Protein AF-A0A7S2Q791-F1 (afdb_monomer_lite)

Organism: NCBI:txid1333877

Foldseek 3Di:
DLLLCLQPPQLVCQADPDQAWGFQQVCVVVVNDDDQALEEEDDDSPFDVLLSVQLVLCVLLVHPDRPVSSVCVVVVVVVVSVVSSVVSVRNPHGYDDCSRHGRCRQAPQAHLDDQDPPDPVSNVVSQQSQADPPPRDGGDHRNHPRHHDDVVNVVPDPPVCPVVSCVVSVVDVSRYYGYSAHPVRVSVVDDD

Radius of gyration: 17.36 Å; chains: 1; bounding box: 42×38×44 Å

Structure (mmCIF, N/CA/C/O backbone):
data_AF-A0A7S2Q791-F1
#
_entry.id   AF-A0A7S2Q791-F1
#
loop_
_atom_site.group_PDB
_atom_site.id
_atom_site.type_symbol
_atom_site.label_atom_id
_atom_site.label_alt_id
_atom_site.label_comp_id
_atom_site.label_asym_id
_atom_site.label_entity_id
_atom_site.label_seq_id
_atom_site.pdbx_PDB_ins_code
_atom_site.Cartn_x
_atom_site.Cartn_y
_atom_site.Cartn_z
_atom_site.occupancy
_atom_site.B_iso_or_equiv
_atom_site.auth_seq_id
_atom_site.auth_comp_id
_atom_site.auth_asym_id
_atom_site.auth_atom_id
_atom_site.pdbx_PDB_model_num
ATOM 1 N N . THR A 1 1 ? -4.815 -0.896 -9.751 1.00 94.75 1 THR A N 1
ATOM 2 C CA . THR A 1 1 ? -4.500 -1.919 -8.727 1.00 94.75 1 THR A CA 1
ATOM 3 C C . THR A 1 1 ? -3.503 -1.375 -7.720 1.00 94.75 1 THR A C 1
ATOM 5 O O . THR A 1 1 ? -2.879 -0.351 -7.986 1.00 94.75 1 THR A O 1
ATOM 8 N N . THR A 1 2 ? -3.320 -2.037 -6.576 1.00 95.62 2 THR A N 1
ATOM 9 C CA . THR A 1 2 ? -2.281 -1.683 -5.596 1.00 95.62 2 THR A CA 1
ATOM 10 C C . THR A 1 2 ? -0.889 -1.750 -6.216 1.00 95.62 2 THR A C 1
ATOM 12 O O . THR A 1 2 ? -0.058 -0.900 -5.920 1.00 95.62 2 THR A O 1
ATOM 15 N N . ARG A 1 3 ? -0.642 -2.684 -7.144 1.00 96.12 3 ARG A N 1
ATOM 16 C CA . ARG A 1 3 ? 0.601 -2.729 -7.927 1.00 96.12 3 ARG A CA 1
ATOM 17 C C . ARG A 1 3 ? 0.849 -1.440 -8.713 1.00 96.12 3 ARG A C 1
ATOM 19 O O . ARG A 1 3 ? 1.959 -0.918 -8.642 1.00 96.12 3 ARG A O 1
ATOM 26 N N . ASP A 1 4 ? -0.165 -0.933 -9.419 1.00 97.62 4 ASP A N 1
ATOM 27 C CA . ASP A 1 4 ? -0.045 0.324 -10.175 1.00 97.62 4 ASP A CA 1
ATOM 28 C C . ASP A 1 4 ? 0.340 1.471 -9.237 1.00 97.62 4 ASP A C 1
ATOM 30 O O . ASP A 1 4 ? 1.310 2.182 -9.479 1.00 97.62 4 ASP A O 1
ATOM 34 N N . VAL A 1 5 ? -0.357 1.586 -8.103 1.00 97.81 5 VAL A N 1
ATOM 35 C CA . VAL A 1 5 ? -0.093 2.633 -7.107 1.00 97.81 5 VAL A CA 1
ATOM 36 C C . VAL A 1 5 ? 1.297 2.488 -6.486 1.00 97.81 5 VAL A C 1
ATOM 38 O O . VAL A 1 5 ? 1.988 3.488 -6.297 1.00 97.81 5 VAL A O 1
ATOM 41 N N . VAL A 1 6 ? 1.759 1.264 -6.212 1.00 97.81 6 VAL A N 1
ATOM 42 C CA . VAL A 1 6 ? 3.122 1.026 -5.716 1.00 97.81 6 VAL A CA 1
ATOM 43 C C . VAL A 1 6 ? 4.159 1.548 -6.708 1.00 97.81 6 VAL A C 1
ATOM 45 O O . VAL A 1 6 ? 5.076 2.277 -6.324 1.00 97.81 6 VAL A O 1
ATOM 48 N N . ARG A 1 7 ? 4.015 1.173 -7.983 1.00 97.88 7 ARG A N 1
ATOM 49 C CA . ARG A 1 7 ? 4.985 1.476 -9.039 1.00 97.88 7 ARG A CA 1
ATOM 50 C C . ARG A 1 7 ? 4.981 2.942 -9.457 1.00 97.88 7 ARG A C 1
ATOM 52 O O . ARG A 1 7 ? 6.053 3.486 -9.697 1.00 97.88 7 ARG A O 1
ATOM 59 N N . GLU A 1 8 ? 3.816 3.577 -9.502 1.00 97.38 8 GLU A N 1
ATOM 60 C CA . GLU A 1 8 ? 3.666 4.917 -10.081 1.00 97.38 8 GLU A CA 1
ATOM 61 C C . GLU A 1 8 ? 3.482 6.036 -9.060 1.00 97.38 8 GLU A C 1
ATOM 63 O O . GLU A 1 8 ? 3.736 7.192 -9.386 1.00 97.38 8 GLU A O 1
ATOM 68 N N . ALA A 1 9 ? 3.099 5.723 -7.821 1.00 97.44 9 ALA A N 1
ATOM 69 C CA . ALA A 1 9 ? 2.935 6.729 -6.775 1.00 97.44 9 ALA A CA 1
ATOM 70 C C . ALA A 1 9 ? 3.862 6.481 -5.584 1.00 97.44 9 ALA A C 1
ATOM 72 O O . ALA A 1 9 ? 4.657 7.352 -5.245 1.00 97.44 9 ALA A O 1
ATOM 73 N N . ILE A 1 10 ? 3.821 5.299 -4.964 1.00 98.25 10 ILE A N 1
ATOM 74 C CA . ILE A 1 10 ? 4.554 5.045 -3.712 1.00 98.25 10 ILE A CA 1
ATOM 75 C C . ILE A 1 10 ? 6.065 5.136 -3.926 1.00 98.25 10 ILE A C 1
ATOM 77 O O . ILE A 1 10 ? 6.724 5.891 -3.214 1.00 98.25 10 ILE A O 1
ATOM 81 N N . ILE A 1 11 ? 6.617 4.410 -4.907 1.00 97.88 11 ILE A N 1
ATOM 82 C CA . ILE A 1 11 ? 8.059 4.438 -5.196 1.00 97.88 11 ILE A CA 1
ATOM 83 C C . 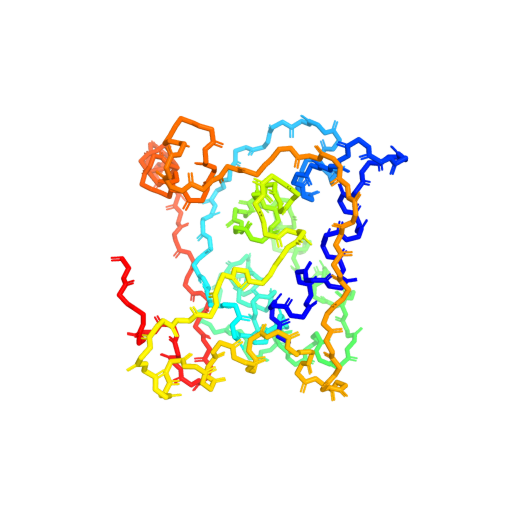ILE A 1 11 ? 8.534 5.867 -5.527 1.00 97.88 11 ILE A C 1
ATOM 85 O O . ILE A 1 11 ? 9.506 6.312 -4.907 1.00 97.88 11 ILE A O 1
ATOM 89 N N . PRO A 1 12 ? 7.883 6.621 -6.439 1.00 96.88 12 PRO A N 1
ATOM 90 C CA . PRO A 1 12 ? 8.258 8.011 -6.699 1.00 96.88 12 PRO A CA 1
ATOM 91 C C . PRO A 1 12 ? 8.153 8.921 -5.471 1.00 96.88 12 PRO A C 1
ATOM 93 O O . PRO A 1 12 ? 9.103 9.641 -5.165 1.00 96.88 12 PRO A O 1
ATOM 96 N N . LEU A 1 13 ? 7.046 8.861 -4.724 1.00 97.38 13 LEU A N 1
ATOM 97 C CA . LEU A 1 13 ? 6.819 9.716 -3.554 1.00 97.38 13 LEU A CA 1
ATOM 98 C C . LEU A 1 13 ? 7.786 9.410 -2.407 1.00 97.38 13 LEU A C 1
ATOM 100 O O . LEU A 1 13 ? 8.132 10.311 -1.640 1.00 97.38 13 LEU A O 1
ATOM 104 N N . SER A 1 14 ? 8.259 8.168 -2.285 1.00 97.69 14 SER A N 1
ATOM 105 C CA . SER A 1 14 ? 9.167 7.748 -1.215 1.00 97.69 14 SER A CA 1
ATOM 106 C C . SER A 1 14 ? 10.658 7.874 -1.561 1.00 97.69 14 SER A C 1
ATOM 108 O O . SER A 1 14 ? 11.513 7.648 -0.702 1.00 97.69 14 SER A O 1
ATOM 110 N N . ARG A 1 15 ? 10.988 8.307 -2.785 1.00 96.69 15 ARG A N 1
ATOM 111 C CA . ARG A 1 15 ? 12.367 8.541 -3.239 1.00 96.69 15 ARG A CA 1
ATOM 112 C C . ARG A 1 15 ? 13.018 9.718 -2.501 1.00 96.69 15 ARG A C 1
ATOM 114 O O . ARG A 1 15 ? 12.375 10.749 -2.316 1.00 96.69 15 ARG A O 1
ATOM 121 N N . LEU A 1 16 ? 14.270 9.580 -2.075 1.00 94.69 16 LEU A N 1
ATOM 122 C CA . LEU A 1 16 ? 15.054 10.688 -1.512 1.00 94.69 16 LEU A CA 1
ATOM 123 C C . LEU A 1 16 ? 15.700 11.523 -2.627 1.00 94.69 16 LEU A C 1
ATOM 125 O O . LEU A 1 16 ? 15.778 11.083 -3.775 1.00 94.69 16 LEU A O 1
ATOM 129 N N . ASP A 1 17 ? 16.158 12.728 -2.292 1.00 89.25 17 ASP A N 1
ATOM 130 C CA . ASP A 1 17 ? 16.788 13.618 -3.266 1.00 89.25 17 ASP A CA 1
ATOM 131 C C . ASP A 1 17 ? 18.023 12.973 -3.919 1.00 89.25 17 ASP A C 1
ATOM 133 O O . ASP A 1 17 ? 18.797 12.246 -3.291 1.00 89.25 17 ASP A O 1
ATOM 137 N N . GLY A 1 18 ? 18.201 13.245 -5.214 1.00 85.56 18 GLY A N 1
ATOM 138 C CA . GLY A 1 18 ? 19.291 12.690 -6.015 1.00 85.56 18 GLY A CA 1
ATOM 139 C C . GLY A 1 18 ? 19.100 11.216 -6.404 1.00 85.56 18 GLY A C 1
ATOM 140 O O . GLY A 1 18 ? 18.020 10.769 -6.815 1.00 85.56 18 GLY A O 1
ATOM 141 N N . ASP A 1 19 ? 20.195 10.456 -6.360 1.00 86.75 19 ASP A N 1
ATOM 142 C CA . ASP A 1 19 ? 20.250 9.049 -6.769 1.00 86.75 19 ASP A CA 1
ATOM 143 C C . ASP A 1 19 ? 20.523 8.073 -5.618 1.00 86.75 19 ASP A C 1
ATOM 145 O O . ASP A 1 19 ? 20.638 6.874 -5.869 1.00 86.75 19 ASP A O 1
ATOM 149 N N . ALA A 1 20 ? 20.552 8.552 -4.371 1.00 88.62 20 ALA A N 1
ATOM 150 C CA . ALA A 1 20 ? 20.914 7.748 -3.205 1.00 88.62 20 ALA A CA 1
ATOM 151 C C . ALA A 1 20 ? 19.973 6.555 -2.984 1.00 88.62 20 ALA A C 1
ATOM 153 O O . ALA A 1 20 ? 20.439 5.467 -2.664 1.00 88.62 20 ALA A O 1
ATOM 154 N N . GLY A 1 21 ? 18.666 6.733 -3.205 1.00 95.50 21 GLY A N 1
ATOM 155 C CA . GLY A 1 21 ? 17.699 5.708 -2.841 1.00 95.50 21 GLY A CA 1
ATOM 156 C C . GLY A 1 21 ? 16.338 6.248 -2.450 1.00 95.50 21 GLY A C 1
ATOM 157 O O . GLY A 1 21 ? 15.840 7.230 -3.011 1.00 95.50 21 GLY A O 1
ATOM 158 N N . GLY A 1 22 ? 15.736 5.587 -1.473 1.00 96.62 22 GLY A N 1
ATOM 159 C CA . GLY A 1 22 ? 14.467 5.989 -0.896 1.00 96.62 22 GLY A CA 1
ATOM 160 C C . GLY A 1 22 ? 14.186 5.254 0.402 1.00 96.62 22 GLY A C 1
ATOM 161 O O . GLY A 1 22 ? 14.931 4.368 0.805 1.00 96.62 22 GLY A O 1
ATOM 162 N N . VAL A 1 23 ? 13.100 5.643 1.055 1.00 97.25 23 VAL A N 1
ATOM 163 C CA . VAL A 1 23 ? 12.643 5.033 2.309 1.00 97.25 23 VAL A CA 1
ATOM 164 C C . VAL A 1 23 ? 11.252 4.431 2.120 1.00 97.25 23 VAL A C 1
ATOM 166 O O . VAL A 1 23 ? 10.618 4.611 1.072 1.00 97.25 23 VAL A O 1
ATOM 169 N N . ALA A 1 24 ? 10.748 3.728 3.134 1.00 97.75 24 ALA A N 1
ATOM 170 C CA . ALA A 1 24 ? 9.332 3.391 3.202 1.00 97.75 24 ALA A CA 1
ATOM 171 C C . ALA A 1 24 ? 8.486 4.680 3.178 1.00 97.75 24 ALA A C 1
ATOM 173 O O . ALA A 1 24 ? 8.850 5.693 3.784 1.00 97.75 24 ALA A O 1
ATOM 174 N N . LEU A 1 25 ? 7.349 4.670 2.477 1.00 98.00 25 LEU A N 1
ATOM 175 C CA . LEU A 1 25 ? 6.497 5.862 2.391 1.00 98.00 25 LEU A CA 1
ATOM 176 C C . LEU A 1 25 ? 5.960 6.266 3.772 1.00 98.00 25 LEU A C 1
ATOM 178 O O . LEU A 1 25 ? 5.896 7.456 4.078 1.00 98.00 25 LEU A O 1
ATOM 182 N N . ALA A 1 26 ? 5.679 5.282 4.631 1.00 97.56 26 ALA A N 1
ATOM 183 C CA . ALA A 1 26 ? 5.300 5.506 6.022 1.00 97.56 26 ALA A CA 1
ATOM 184 C C . ALA A 1 26 ? 6.362 6.311 6.792 1.00 97.56 26 ALA A C 1
ATOM 186 O O . ALA A 1 26 ? 6.012 7.227 7.528 1.00 97.56 26 ALA A O 1
ATOM 187 N N . THR A 1 27 ? 7.658 6.056 6.569 1.00 9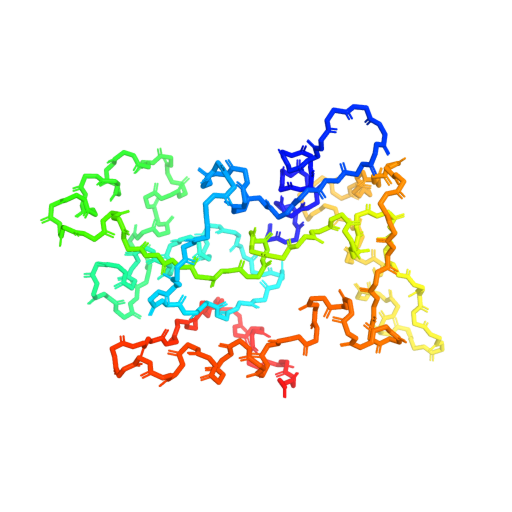6.94 27 THR A N 1
ATOM 188 C CA . THR A 1 27 ? 8.746 6.834 7.188 1.00 96.94 27 THR A CA 1
ATOM 189 C C . THR A 1 27 ? 8.675 8.305 6.791 1.00 96.94 27 THR A C 1
ATOM 191 O O . THR A 1 27 ? 8.840 9.174 7.643 1.00 96.94 27 THR A O 1
ATOM 194 N N . LYS A 1 28 ? 8.383 8.618 5.519 1.00 96.31 28 LYS A N 1
ATOM 195 C CA . LYS A 1 28 ? 8.193 10.013 5.092 1.00 96.31 28 LYS A CA 1
ATOM 196 C C . LYS A 1 28 ? 6.960 10.646 5.728 1.00 96.31 28 LYS A C 1
ATOM 198 O O . LYS A 1 28 ? 7.053 11.760 6.239 1.00 96.31 28 LYS A O 1
ATOM 203 N N . TRP A 1 29 ? 5.822 9.954 5.700 1.00 96.06 29 TRP A N 1
ATOM 204 C CA . TRP A 1 29 ? 4.573 10.465 6.273 1.00 96.06 29 TRP A CA 1
ATOM 205 C C . TRP A 1 29 ? 4.674 10.705 7.780 1.00 96.06 29 TRP A C 1
ATOM 207 O O . TRP A 1 29 ? 4.169 11.715 8.265 1.00 96.06 29 TRP A O 1
ATOM 217 N N . ASN A 1 30 ? 5.428 9.863 8.485 1.00 96.00 30 ASN A N 1
ATOM 218 C CA . ASN A 1 30 ? 5.656 9.981 9.923 1.00 96.00 30 ASN A CA 1
ATOM 219 C C . ASN A 1 30 ? 6.906 10.802 10.276 1.00 96.00 30 ASN A C 1
ATOM 221 O O . ASN A 1 30 ? 7.304 10.841 11.434 1.00 96.00 30 ASN A O 1
ATOM 225 N N . ARG A 1 31 ? 7.543 11.473 9.304 1.00 95.81 31 ARG A N 1
ATOM 226 C CA . ARG A 1 31 ? 8.738 12.319 9.516 1.00 95.81 31 ARG A CA 1
ATOM 227 C C . ARG A 1 31 ? 9.902 11.594 10.208 1.00 95.81 31 ARG A C 1
ATOM 229 O O . ARG A 1 31 ? 10.652 12.206 10.957 1.00 95.81 31 ARG A O 1
ATOM 236 N N . GLY A 1 32 ? 10.059 10.302 9.935 1.00 94.88 32 GLY A N 1
ATOM 237 C CA . GLY A 1 32 ? 11.081 9.454 10.547 1.00 94.88 32 GLY A CA 1
ATOM 238 C C . GLY A 1 32 ? 10.692 8.862 11.902 1.00 94.88 32 GLY A C 1
ATOM 239 O O . GLY A 1 32 ? 11.395 7.973 12.373 1.00 94.88 32 GLY A O 1
ATOM 240 N N . GLU A 1 33 ? 9.575 9.286 12.497 1.00 96.00 33 GLU A N 1
ATOM 241 C CA . GLU A 1 33 ? 9.138 8.771 13.791 1.00 96.00 33 GLU A CA 1
ATOM 242 C C . GLU A 1 33 ? 8.525 7.369 13.647 1.00 96.00 33 GLU A C 1
ATOM 244 O O . GLU A 1 33 ? 7.617 7.161 12.828 1.00 96.00 33 GLU A O 1
ATOM 249 N N . PRO A 1 34 ? 8.998 6.381 14.427 1.00 92.44 34 PRO A N 1
ATOM 250 C CA . PRO A 1 34 ? 8.411 5.054 14.425 1.00 92.44 34 PRO A CA 1
ATOM 251 C C . PRO A 1 34 ? 7.040 5.090 15.108 1.00 92.44 34 PRO A C 1
ATOM 253 O O . PRO A 1 34 ? 6.911 5.490 16.263 1.00 92.44 34 PRO A O 1
ATOM 256 N N . LEU A 1 35 ? 6.017 4.613 14.400 1.00 94.19 35 LEU A N 1
ATOM 257 C CA . LEU A 1 35 ? 4.690 4.381 14.962 1.00 94.19 35 LEU A CA 1
ATOM 258 C C . LEU A 1 35 ? 4.447 2.881 15.068 1.00 94.19 35 LEU A C 1
ATOM 260 O O . LEU A 1 35 ? 4.648 2.137 14.105 1.00 94.19 35 LEU A O 1
ATOM 264 N N . ARG A 1 36 ? 3.997 2.438 16.242 1.00 93.81 36 ARG A N 1
ATOM 265 C CA . ARG A 1 36 ? 3.539 1.064 16.429 1.00 93.81 36 ARG A CA 1
ATOM 266 C C . ARG A 1 36 ? 2.156 0.924 15.804 1.00 93.81 36 ARG A C 1
ATOM 268 O O . ARG A 1 36 ? 1.272 1.724 16.089 1.00 93.81 36 ARG A O 1
ATOM 275 N N . ALA A 1 37 ? 1.983 -0.076 14.947 1.00 95.38 37 ALA A N 1
ATOM 276 C CA . ALA A 1 37 ? 0.695 -0.340 14.328 1.00 95.38 37 ALA A CA 1
ATOM 277 C C . ALA A 1 37 ? -0.262 -1.032 15.301 1.00 95.38 37 ALA A C 1
ATOM 279 O O . ALA A 1 37 ? 0.129 -1.944 16.025 1.00 95.38 37 ALA A O 1
ATOM 280 N N . GLU A 1 38 ? -1.525 -0.627 15.262 1.00 96.19 38 GLU A N 1
ATOM 281 C CA . GLU A 1 38 ? -2.629 -1.277 15.974 1.00 96.19 38 GLU A CA 1
ATOM 282 C C . GLU A 1 38 ? -3.270 -2.373 15.113 1.00 96.19 38 GLU A C 1
ATOM 284 O O . GLU A 1 38 ? -3.928 -3.290 15.613 1.00 96.19 38 GLU A O 1
ATOM 289 N N . ARG A 1 39 ? -3.107 -2.262 13.792 1.00 96.12 39 ARG A N 1
ATOM 290 C CA . ARG A 1 39 ? -3.706 -3.142 12.792 1.00 96.12 39 ARG A CA 1
ATOM 291 C C . ARG A 1 39 ? -2.670 -3.566 11.768 1.00 96.12 39 ARG A C 1
ATOM 293 O O . ARG A 1 39 ? -1.909 -2.734 11.281 1.00 96.12 39 ARG A O 1
ATOM 300 N N . MET A 1 40 ? -2.673 -4.838 11.396 1.00 95.75 40 MET A N 1
ATOM 301 C CA . MET A 1 40 ? -1.925 -5.337 10.240 1.00 95.75 40 MET A CA 1
ATOM 302 C C . MET A 1 40 ? -2.902 -5.603 9.107 1.00 95.75 40 MET A C 1
ATOM 304 O O . MET A 1 40 ? -3.958 -6.185 9.342 1.00 95.75 40 MET A O 1
ATOM 308 N N . VAL A 1 41 ? -2.564 -5.179 7.892 1.00 95.62 41 VAL A N 1
ATOM 309 C CA . VAL A 1 41 ? -3.427 -5.356 6.723 1.00 95.62 41 VAL A CA 1
ATOM 310 C C . VAL A 1 41 ? -2.825 -6.377 5.765 1.00 95.62 41 VAL A C 1
ATOM 312 O O . VAL A 1 41 ? -1.778 -6.140 5.156 1.00 95.62 41 VAL A O 1
ATOM 315 N N . THR A 1 42 ? -3.533 -7.487 5.568 1.00 93.44 42 THR A N 1
ATOM 316 C CA . THR A 1 42 ? -3.242 -8.445 4.500 1.00 93.44 42 THR A CA 1
ATOM 317 C C . THR A 1 42 ? -4.036 -8.091 3.252 1.00 93.44 42 THR A C 1
ATOM 319 O O . THR A 1 42 ? -5.252 -7.922 3.296 1.00 93.44 42 THR A O 1
ATOM 322 N N . HIS A 1 43 ? -3.343 -8.007 2.118 1.00 93.69 43 HIS A N 1
ATOM 323 C CA . HIS A 1 43 ? -3.927 -7.694 0.818 1.00 93.69 43 HIS A CA 1
ATOM 324 C C . HIS A 1 43 ? -3.138 -8.370 -0.311 1.00 93.69 43 HIS A C 1
ATOM 326 O O . HIS A 1 43 ? -2.012 -8.839 -0.118 1.00 93.69 43 HIS A O 1
ATOM 332 N N . ALA A 1 44 ? -3.699 -8.385 -1.521 1.00 91.56 44 ALA A N 1
ATOM 333 C CA . ALA A 1 44 ? -2.963 -8.768 -2.719 1.00 91.56 44 ALA A CA 1
ATOM 334 C C . ALA A 1 44 ? -2.635 -7.531 -3.561 1.00 91.56 44 ALA A C 1
ATOM 336 O O . ALA A 1 44 ? -3.318 -6.508 -3.525 1.00 91.56 44 ALA A O 1
ATOM 337 N N . TRP A 1 45 ? -1.541 -7.601 -4.316 1.00 91.06 45 TRP A N 1
ATOM 338 C CA . TRP A 1 45 ? -1.112 -6.496 -5.179 1.00 91.06 45 TRP A CA 1
ATOM 339 C C . TRP A 1 45 ? -2.016 -6.321 -6.406 1.00 91.06 45 TRP A C 1
ATOM 341 O O . TRP A 1 45 ? -2.070 -5.234 -6.976 1.00 91.06 45 TRP A O 1
ATOM 351 N N . SER A 1 46 ? -2.725 -7.382 -6.795 1.00 91.12 46 SER A N 1
ATOM 352 C CA . SER A 1 46 ? -3.754 -7.376 -7.836 1.00 91.12 46 SER A CA 1
ATOM 353 C C . SER A 1 46 ? -5.039 -6.662 -7.415 1.00 91.12 46 SER A C 1
ATOM 355 O O . SER A 1 46 ? -5.810 -6.285 -8.292 1.00 91.12 46 SER A O 1
ATOM 357 N N . ASN A 1 47 ? -5.266 -6.442 -6.114 1.00 91.38 47 ASN A N 1
ATOM 358 C CA . ASN A 1 47 ? -6.472 -5.774 -5.624 1.00 91.38 47 ASN A CA 1
ATOM 359 C C . ASN A 1 47 ? -6.560 -4.352 -6.182 1.00 91.38 47 ASN A C 1
ATOM 361 O O . ASN A 1 47 ? -5.540 -3.707 -6.460 1.00 91.38 47 ASN A O 1
ATOM 365 N N . LEU A 1 48 ? -7.779 -3.830 -6.325 1.00 94.44 48 LEU A N 1
ATOM 366 C CA . LEU A 1 48 ? -7.943 -2.397 -6.515 1.00 94.44 48 LEU A CA 1
ATOM 367 C C . LEU A 1 48 ? -7.413 -1.682 -5.272 1.00 94.44 48 LEU A C 1
ATOM 369 O O . LEU A 1 48 ? -7.657 -2.093 -4.140 1.00 94.44 48 LEU A O 1
ATOM 373 N N . PHE A 1 49 ? -6.670 -0.600 -5.493 1.00 95.69 49 PHE A N 1
ATOM 374 C CA . PHE A 1 49 ? -6.148 0.191 -4.385 1.00 95.69 49 PHE A CA 1
ATOM 375 C C . PHE A 1 49 ? -7.286 0.869 -3.610 1.00 95.69 49 PHE A C 1
ATOM 377 O O . PHE A 1 49 ? -7.223 0.971 -2.391 1.00 95.69 49 PHE A O 1
ATOM 384 N N . THR A 1 50 ? -8.358 1.253 -4.310 1.00 96.00 50 THR A N 1
ATOM 385 C CA . THR A 1 50 ? -9.598 1.752 -3.708 1.00 96.00 50 THR A CA 1
ATOM 386 C C . THR A 1 50 ? -10.178 0.760 -2.705 1.00 96.00 50 THR A C 1
ATOM 388 O O . THR A 1 50 ? -10.476 1.163 -1.590 1.00 96.00 50 THR A O 1
ATOM 391 N N . ASP A 1 51 ? -10.259 -0.528 -3.053 1.00 95.62 51 ASP A N 1
ATOM 392 C CA . ASP A 1 51 ? -10.796 -1.566 -2.162 1.00 95.62 51 ASP A CA 1
ATOM 393 C C . ASP A 1 51 ? -9.907 -1.761 -0.924 1.00 95.62 51 ASP A C 1
ATOM 395 O O . ASP A 1 51 ? -10.411 -1.933 0.181 1.00 95.62 51 ASP A O 1
ATOM 399 N N . LEU A 1 52 ? -8.579 -1.676 -1.083 1.00 96.38 52 LEU A N 1
ATOM 400 C CA . LEU A 1 52 ? -7.641 -1.713 0.044 1.00 96.38 52 LEU A CA 1
ATOM 401 C C . LEU A 1 52 ? -7.887 -0.552 1.022 1.00 96.38 52 LEU A C 1
ATOM 403 O O . LEU A 1 52 ? -7.983 -0.775 2.227 1.00 96.38 52 LEU A O 1
ATOM 407 N N . VAL A 1 53 ? -7.994 0.679 0.515 1.00 97.12 53 VAL A N 1
ATOM 408 C CA . VAL A 1 53 ? -8.248 1.862 1.355 1.00 97.12 53 VAL A CA 1
ATOM 409 C C . VAL A 1 53 ? -9.648 1.804 1.972 1.00 97.12 53 VAL A C 1
ATOM 411 O O . VAL A 1 53 ? -9.810 2.135 3.144 1.00 97.12 53 VAL A O 1
ATOM 414 N N . ALA A 1 54 ? -10.643 1.336 1.217 1.00 97.56 54 ALA A N 1
ATOM 415 C CA . ALA A 1 54 ? -12.008 1.153 1.692 1.00 97.56 54 ALA A CA 1
ATOM 416 C C . ALA A 1 54 ? -12.075 0.145 2.846 1.00 97.56 54 ALA A C 1
ATOM 418 O O . ALA A 1 54 ? -12.688 0.438 3.866 1.00 97.56 54 ALA A O 1
ATOM 419 N N . ALA A 1 55 ? -11.398 -1.002 2.729 1.00 97.38 55 ALA A N 1
ATOM 420 C CA . ALA A 1 55 ? -11.341 -2.013 3.784 1.00 97.38 55 ALA A CA 1
ATOM 421 C C . ALA A 1 55 ? -10.707 -1.477 5.079 1.00 97.38 55 ALA A C 1
ATOM 423 O O . ALA A 1 55 ? -11.198 -1.763 6.167 1.00 97.38 55 ALA A O 1
ATOM 424 N N . ILE A 1 56 ? -9.652 -0.662 4.967 1.00 97.88 56 ILE A N 1
ATOM 425 C CA . ILE A 1 56 ? -9.022 0.005 6.118 1.00 97.88 56 ILE A CA 1
ATOM 426 C C . ILE A 1 56 ? -9.994 0.989 6.775 1.00 97.88 56 ILE A C 1
ATOM 428 O O . ILE A 1 56 ? -10.145 0.995 7.994 1.00 97.88 56 ILE A O 1
ATOM 432 N N . ALA A 1 57 ? -10.671 1.817 5.978 1.00 98.06 57 ALA A N 1
ATOM 433 C CA . ALA A 1 57 ? -11.623 2.783 6.509 1.00 98.06 57 ALA A CA 1
ATOM 434 C C . ALA A 1 57 ? -12.854 2.105 7.137 1.00 98.06 57 ALA A C 1
ATOM 436 O O . ALA A 1 57 ? -13.345 2.573 8.160 1.00 98.06 57 ALA A O 1
ATOM 437 N N . ALA A 1 58 ? -13.318 0.991 6.569 1.00 98.12 58 ALA A N 1
ATOM 438 C CA . ALA A 1 58 ? -14.394 0.184 7.128 1.00 98.12 58 ALA A CA 1
ATOM 439 C C . ALA A 1 58 ? -14.006 -0.426 8.486 1.00 98.12 58 ALA A C 1
ATOM 441 O O . ALA A 1 58 ? -14.773 -0.278 9.437 1.00 98.12 58 ALA A O 1
ATOM 442 N N . ASP A 1 59 ? -12.805 -1.013 8.620 1.00 98.12 59 ASP A N 1
ATOM 443 C CA . ASP A 1 59 ? -12.296 -1.503 9.918 1.00 98.12 59 ASP A CA 1
ATOM 444 C C . ASP A 1 59 ? -12.237 -0.372 10.953 1.00 98.12 59 ASP A C 1
ATOM 446 O O . ASP A 1 59 ? -12.770 -0.508 12.057 1.00 98.12 59 ASP A O 1
ATOM 450 N N . ALA A 1 60 ? -11.703 0.792 10.566 1.00 97.94 60 ALA A N 1
ATOM 451 C CA . ALA A 1 60 ? -11.643 1.973 11.426 1.00 97.94 60 ALA A CA 1
ATOM 452 C C . ALA A 1 60 ? -13.034 2.495 11.835 1.00 97.94 60 ALA A C 1
ATOM 454 O O . ALA A 1 60 ? -13.170 3.156 12.863 1.00 97.94 60 ALA A O 1
ATOM 455 N N . LEU A 1 61 ? -14.076 2.224 11.047 1.00 98.19 61 LEU A N 1
ATOM 456 C CA . LEU A 1 61 ? -15.469 2.558 11.358 1.00 98.19 61 LEU A CA 1
ATOM 457 C C . LEU A 1 61 ? -16.220 1.407 12.052 1.00 98.19 61 LEU A C 1
ATOM 459 O O . LEU A 1 61 ? -17.412 1.543 12.329 1.00 98.19 61 LEU A O 1
ATOM 463 N N . GLY A 1 62 ? -15.546 0.289 12.344 1.00 96.94 62 GLY A N 1
ATOM 464 C CA . GLY A 1 62 ? -16.131 -0.889 12.986 1.00 96.94 62 GLY A CA 1
ATOM 465 C C . GLY A 1 62 ? -17.105 -1.656 12.090 1.00 96.94 62 GLY A C 1
ATOM 466 O O . GLY A 1 62 ? -18.104 -2.177 12.586 1.00 96.94 62 GLY A O 1
ATOM 467 N N . ARG A 1 63 ? -16.859 -1.681 10.776 1.00 96.75 63 ARG A N 1
ATOM 468 C CA . ARG A 1 63 ? -17.720 -2.305 9.764 1.00 96.75 63 ARG A CA 1
ATOM 469 C C . ARG A 1 63 ? -17.069 -3.562 9.188 1.00 96.75 63 ARG A C 1
ATOM 471 O O . ARG A 1 63 ? -15.893 -3.558 8.843 1.00 96.75 63 ARG A O 1
ATOM 478 N N . ASP A 1 64 ? -17.878 -4.598 8.974 1.00 93.62 64 ASP A N 1
ATOM 479 C CA . ASP A 1 64 ? -17.432 -5.870 8.373 1.00 93.62 64 ASP A CA 1
ATOM 480 C C . ASP A 1 64 ? -17.420 -5.844 6.831 1.00 93.62 64 ASP A C 1
ATOM 482 O O . ASP A 1 64 ? -16.981 -6.790 6.176 1.00 93.62 64 ASP A O 1
ATOM 486 N N . ARG A 1 65 ? -17.955 -4.775 6.231 1.00 94.75 65 ARG A N 1
ATOM 487 C CA . ARG A 1 65 ? -18.061 -4.566 4.783 1.00 94.75 65 ARG A CA 1
ATOM 488 C C . ARG A 1 65 ? -17.602 -3.159 4.434 1.00 94.75 65 ARG A C 1
ATOM 490 O O . ARG A 1 65 ? -17.805 -2.247 5.226 1.00 94.75 65 ARG A O 1
ATOM 497 N N . TYR A 1 66 ? -17.048 -3.006 3.234 1.00 96.50 66 TYR A N 1
ATOM 498 C CA . TYR A 1 66 ? -16.454 -1.752 2.763 1.00 96.50 66 TYR A CA 1
ATOM 499 C C . TYR A 1 66 ? -17.149 -1.147 1.531 1.00 96.50 66 TYR A C 1
ATOM 501 O O . TYR A 1 66 ? -16.596 -0.263 0.879 1.00 96.50 66 TYR A O 1
ATOM 509 N N . ASP A 1 67 ? -18.338 -1.640 1.161 1.00 95.81 67 ASP A N 1
ATOM 510 C CA . ASP A 1 67 ? -19.032 -1.222 -0.065 1.00 95.81 67 ASP A CA 1
ATOM 511 C C . ASP A 1 67 ? -19.307 0.295 -0.090 1.00 95.81 67 ASP A C 1
ATOM 513 O O . ASP A 1 67 ? -19.092 0.944 -1.114 1.00 95.81 67 ASP A O 1
ATOM 517 N N . GLU A 1 68 ? -19.724 0.869 1.045 1.00 96.56 68 GLU A N 1
ATOM 518 C CA . GLU A 1 68 ? -19.996 2.307 1.173 1.00 96.56 68 GLU A CA 1
ATOM 519 C C . GLU A 1 68 ? -18.714 3.142 1.054 1.00 96.56 68 GLU A C 1
ATOM 521 O O . GLU A 1 68 ? -18.684 4.164 0.366 1.00 96.56 68 GLU A O 1
ATOM 526 N N . GLU A 1 69 ? -17.635 2.715 1.712 1.00 97.50 69 GLU A N 1
ATOM 527 C CA . GLU A 1 69 ? -16.334 3.380 1.663 1.00 97.50 69 GLU A CA 1
ATOM 528 C C . GLU A 1 69 ? -15.754 3.336 0.248 1.00 97.50 69 GLU A C 1
ATOM 530 O O . GLU A 1 69 ? -15.225 4.338 -0.237 1.00 97.50 69 GLU A O 1
ATOM 535 N N . ALA A 1 70 ? -15.890 2.199 -0.438 1.00 96.38 70 ALA A N 1
ATOM 536 C CA . ALA A 1 70 ? -15.459 2.050 -1.820 1.00 96.38 70 ALA A CA 1
ATOM 537 C C . ALA A 1 70 ? -16.240 2.980 -2.757 1.00 96.38 70 ALA A C 1
ATOM 539 O O . ALA A 1 70 ? -15.628 3.617 -3.614 1.00 96.38 70 ALA A O 1
ATOM 540 N N . GLU A 1 71 ? -17.559 3.110 -2.581 1.00 96.88 71 GLU A N 1
ATOM 541 C CA . GLU A 1 71 ? -18.387 4.022 -3.377 1.00 96.88 71 GLU A CA 1
ATOM 542 C C . GLU A 1 71 ? -18.006 5.492 -3.153 1.00 96.88 71 GLU A C 1
ATOM 544 O O . GLU A 1 71 ? -17.861 6.250 -4.120 1.00 96.88 71 GLU A O 1
ATOM 549 N N . LEU A 1 72 ? -17.769 5.896 -1.899 1.00 97.50 72 LEU A N 1
ATOM 550 C CA . LEU A 1 72 ? -17.301 7.246 -1.575 1.00 97.50 72 LEU A CA 1
ATOM 551 C C . LEU A 1 72 ? -15.953 7.547 -2.234 1.00 97.50 72 LEU A C 1
ATOM 553 O O . LEU A 1 72 ? -15.804 8.589 -2.875 1.00 97.50 72 LEU A O 1
ATOM 557 N N . LEU A 1 73 ? -14.986 6.634 -2.117 1.00 96.62 73 LEU A N 1
ATOM 558 C CA . LEU A 1 73 ? -13.660 6.799 -2.710 1.00 96.62 73 LEU A CA 1
ATOM 559 C C . LEU A 1 73 ? -13.722 6.829 -4.242 1.00 96.62 73 LEU A C 1
ATOM 561 O O . LEU A 1 73 ? -13.094 7.689 -4.859 1.00 96.62 73 LEU A O 1
ATOM 565 N N . ALA A 1 74 ? -14.504 5.940 -4.860 1.00 95.31 74 ALA A N 1
ATOM 566 C CA . ALA A 1 74 ? -14.692 5.902 -6.310 1.00 95.31 74 ALA A CA 1
ATOM 567 C C . ALA A 1 74 ? -15.362 7.177 -6.848 1.00 95.31 74 ALA A C 1
ATOM 569 O O . ALA A 1 74 ? -15.051 7.618 -7.953 1.00 95.31 74 ALA A O 1
ATOM 570 N N . SER A 1 75 ? -16.233 7.796 -6.048 1.00 96.75 75 SER A N 1
ATOM 571 C CA . SER A 1 75 ? -16.911 9.054 -6.380 1.00 96.75 75 SER A CA 1
ATOM 572 C C . SER A 1 75 ? -16.084 10.305 -6.050 1.00 96.75 75 SER A C 1
ATOM 574 O O . SER A 1 75 ? -16.557 11.419 -6.255 1.00 96.75 75 SER A O 1
ATOM 576 N N . GLY A 1 76 ? -14.862 10.152 -5.523 1.00 95.44 76 GLY A N 1
ATOM 577 C CA . GLY A 1 76 ? -13.999 11.270 -5.123 1.00 95.44 76 GLY A CA 1
ATOM 578 C C . GLY A 1 76 ? -14.406 11.959 -3.813 1.00 95.44 76 GLY A C 1
ATOM 579 O O . GLY A 1 76 ? -13.837 12.991 -3.459 1.00 95.44 76 GLY A O 1
ATOM 580 N N . ASN A 1 77 ? -15.341 11.386 -3.052 1.00 96.69 77 ASN A N 1
ATOM 581 C CA . ASN A 1 77 ? -15.889 11.947 -1.814 1.00 96.69 77 ASN A CA 1
ATOM 582 C C . ASN A 1 77 ? -15.012 11.624 -0.589 1.00 96.69 77 ASN A C 1
ATOM 584 O O . ASN A 1 77 ? -15.488 11.145 0.440 1.00 96.69 77 ASN A O 1
ATOM 588 N N . VAL A 1 78 ? -13.708 11.890 -0.690 1.00 96.44 78 VAL A N 1
ATOM 589 C CA . VAL A 1 78 ? -12.721 11.572 0.359 1.00 96.44 78 VAL A CA 1
ATOM 590 C C . VAL A 1 78 ? -12.971 12.365 1.648 1.00 96.44 78 VAL A C 1
ATOM 592 O O . VAL A 1 78 ? -12.801 11.833 2.744 1.00 96.44 78 VAL A O 1
ATOM 595 N N . GLU A 1 79 ? -13.412 13.622 1.543 1.00 97.50 79 GLU A N 1
ATOM 596 C CA . GLU A 1 79 ? -13.678 14.463 2.720 1.00 97.50 79 GLU A CA 1
ATOM 597 C C . GLU A 1 79 ? -14.851 13.946 3.560 1.00 97.50 79 GLU A C 1
ATOM 599 O O . GLU A 1 79 ? -14.783 13.978 4.785 1.00 97.50 79 GLU A O 1
ATOM 604 N N . GLU A 1 80 ? -15.887 13.390 2.929 1.00 97.38 80 GLU A N 1
ATOM 605 C CA . GLU A 1 80 ? -17.000 12.751 3.642 1.00 97.38 80 GLU A CA 1
ATOM 606 C C . GLU A 1 80 ? -16.502 11.551 4.462 1.00 97.38 80 GLU A C 1
ATOM 608 O O . GLU A 1 80 ? -16.813 11.421 5.647 1.00 97.38 80 GLU A O 1
ATOM 613 N N . LEU A 1 81 ? -15.654 10.705 3.867 1.00 97.00 81 LEU A N 1
ATOM 614 C CA . LEU A 1 81 ? -15.060 9.572 4.576 1.00 97.00 81 LEU A CA 1
ATOM 615 C C . LEU A 1 81 ? -14.206 10.032 5.768 1.00 97.00 81 LEU A C 1
ATOM 617 O O . LEU A 1 81 ? -14.287 9.473 6.862 1.00 97.00 81 LEU A O 1
ATOM 621 N N . LYS A 1 82 ? -13.428 11.100 5.585 1.00 97.81 82 LYS A N 1
ATOM 622 C CA . LYS A 1 82 ? -12.620 11.705 6.647 1.00 97.81 82 LYS A CA 1
ATOM 623 C C . LYS A 1 82 ? -13.475 12.257 7.789 1.00 97.81 82 LYS A C 1
ATOM 625 O O . LYS A 1 82 ? -13.123 12.054 8.950 1.00 97.81 82 LYS A O 1
ATOM 630 N N . VAL A 1 83 ? -14.597 12.917 7.489 1.00 98.31 83 VAL A N 1
ATOM 631 C CA . VAL A 1 83 ? -15.550 13.401 8.504 1.00 98.31 83 VAL A CA 1
ATOM 632 C C . VAL A 1 83 ? -16.078 12.240 9.346 1.00 98.31 83 VAL A C 1
ATOM 634 O O . VAL A 1 83 ? -16.112 12.349 10.572 1.00 98.31 83 VAL A O 1
ATOM 637 N N . ARG A 1 84 ? -16.412 11.103 8.722 1.00 98.12 84 ARG A N 1
ATOM 638 C CA . ARG A 1 84 ? -16.865 9.899 9.440 1.00 98.12 84 ARG A CA 1
ATOM 639 C C . ARG A 1 84 ? -15.794 9.350 10.381 1.00 98.12 84 ARG A C 1
ATOM 641 O O . ARG A 1 84 ? -16.092 9.083 11.541 1.00 98.12 84 ARG A O 1
ATOM 648 N N . LEU A 1 85 ? -14.548 9.245 9.917 1.00 98.19 85 LEU A N 1
ATOM 649 C CA . LEU A 1 85 ? -13.417 8.781 10.734 1.00 98.19 85 LEU A CA 1
ATOM 650 C C . LEU A 1 85 ? -13.120 9.721 11.914 1.00 98.19 85 LEU A C 1
ATOM 652 O O . LEU A 1 85 ? -12.778 9.263 13.004 1.00 98.19 85 LEU A O 1
ATOM 656 N N . ILE A 1 86 ? -13.272 11.037 11.725 1.00 98.38 86 ILE A N 1
ATOM 657 C CA . ILE A 1 86 ? -13.155 12.025 12.810 1.00 98.38 86 ILE A CA 1
ATOM 658 C C . ILE A 1 86 ? -14.273 11.832 13.833 1.00 98.38 86 ILE A C 1
ATOM 660 O O . ILE A 1 86 ? -13.994 11.775 15.028 1.00 98.38 86 ILE A O 1
ATOM 664 N N . ALA A 1 87 ? -15.522 11.716 13.377 1.00 98.19 87 ALA A N 1
ATOM 665 C CA . ALA A 1 87 ? -16.676 11.531 14.254 1.00 98.19 87 ALA A CA 1
ATOM 666 C C . ALA A 1 87 ? -16.594 10.223 15.061 1.00 98.19 87 ALA A C 1
ATOM 668 O O . ALA A 1 87 ? -17.006 10.193 16.217 1.00 98.19 87 ALA A O 1
ATOM 669 N N . ALA A 1 88 ? -16.019 9.170 14.474 1.00 97.88 88 ALA A N 1
ATOM 670 C CA . ALA A 1 88 ? -15.747 7.902 15.147 1.00 97.88 88 ALA A CA 1
ATOM 671 C C . ALA A 1 88 ? -14.514 7.943 16.074 1.00 97.88 88 ALA A C 1
ATOM 673 O O . ALA A 1 88 ? -14.306 7.018 16.854 1.00 97.88 88 ALA A O 1
ATOM 674 N N . GLY A 1 89 ? -13.689 8.994 16.004 1.00 98.00 89 GLY A N 1
ATOM 675 C CA . GLY A 1 89 ? -12.455 9.111 16.785 1.00 98.00 89 GLY A CA 1
ATOM 676 C C . GLY A 1 89 ? -11.316 8.198 16.313 1.00 98.00 89 GLY A C 1
ATOM 677 O O . GLY A 1 89 ? -10.350 8.016 17.048 1.00 98.00 89 GLY A O 1
ATOM 678 N N . THR A 1 90 ? -11.396 7.640 15.103 1.00 97.69 90 THR A N 1
ATOM 679 C CA . THR A 1 90 ? -10.467 6.610 14.599 1.00 97.69 90 THR A CA 1
ATOM 680 C C . THR A 1 90 ? -9.518 7.100 13.510 1.00 97.69 90 THR A C 1
ATOM 682 O O . THR A 1 90 ? -8.669 6.343 13.049 1.00 97.69 90 THR A O 1
ATOM 685 N N . LEU A 1 91 ? -9.569 8.387 13.140 1.00 96.75 91 LEU A N 1
ATOM 686 C CA . LEU A 1 91 ? -8.671 8.970 12.128 1.00 96.75 91 LEU A CA 1
ATOM 687 C C . LEU A 1 91 ? -7.174 8.775 12.439 1.00 96.75 91 LEU A C 1
ATOM 689 O O . LEU A 1 91 ? -6.360 8.740 11.524 1.00 96.75 91 LEU A O 1
ATOM 693 N N . GLN A 1 92 ? -6.808 8.709 13.722 1.00 95.56 92 GLN A N 1
ATOM 694 C CA . GLN A 1 92 ? -5.416 8.558 14.164 1.00 95.56 92 GLN A CA 1
ATOM 695 C C . GLN A 1 92 ? -4.989 7.098 14.354 1.00 95.56 92 GLN A C 1
ATOM 697 O O . GLN A 1 92 ? -3.864 6.856 14.781 1.00 95.56 92 GLN A O 1
ATOM 702 N N . GLN A 1 93 ? -5.862 6.135 14.053 1.00 96.69 93 GLN A N 1
ATOM 703 C CA . GLN A 1 93 ? -5.535 4.725 14.191 1.00 96.69 93 GLN A CA 1
ATOM 704 C C . GLN A 1 93 ? -4.428 4.316 13.214 1.00 96.69 93 GLN A C 1
ATOM 706 O O . GLN A 1 93 ? -4.450 4.677 12.034 1.00 96.69 93 GLN A O 1
ATOM 711 N N . VAL A 1 94 ? -3.453 3.550 13.705 1.00 96.75 94 VAL A N 1
ATOM 712 C CA . VAL A 1 94 ? -2.246 3.218 12.937 1.00 96.75 94 VAL A CA 1
ATOM 713 C C . VAL A 1 94 ? -2.361 1.843 12.280 1.00 96.75 94 VAL A C 1
ATOM 715 O O . VAL A 1 94 ? -2.435 0.813 12.953 1.00 96.75 94 VAL A O 1
ATOM 718 N N . TYR A 1 95 ? -2.286 1.822 10.948 1.00 97.25 95 TYR A N 1
ATOM 719 C CA . TYR A 1 95 ? -2.327 0.606 10.133 1.00 97.25 95 TYR A CA 1
ATOM 720 C C . TYR A 1 95 ? -0.959 0.303 9.521 1.00 97.25 95 TYR A C 1
ATOM 722 O O . TYR A 1 95 ? -0.338 1.158 8.886 1.00 97.25 95 TYR A O 1
ATOM 730 N N . TRP A 1 96 ? -0.514 -0.943 9.652 1.00 96.44 96 TRP A N 1
ATOM 731 C CA . TRP A 1 96 ? 0.616 -1.476 8.907 1.00 96.44 96 TRP A CA 1
ATOM 732 C C . TRP A 1 96 ? 0.129 -2.071 7.589 1.00 96.44 96 TRP A C 1
ATOM 734 O O . TRP A 1 96 ? -0.666 -3.011 7.571 1.00 96.44 96 TRP A O 1
ATOM 744 N N . VAL A 1 97 ? 0.632 -1.540 6.477 1.00 96.31 97 VAL A N 1
ATOM 745 C CA . VAL A 1 97 ? 0.327 -2.022 5.125 1.00 96.31 97 VAL A CA 1
ATOM 746 C C . VAL A 1 97 ? 1.648 -2.170 4.391 1.00 96.31 97 VAL A C 1
ATOM 748 O O . VAL A 1 97 ? 2.392 -1.195 4.258 1.00 96.31 97 VAL A O 1
ATOM 751 N N . CYS A 1 98 ? 1.948 -3.366 3.887 1.00 94.88 98 CYS A N 1
ATOM 752 C CA . CYS A 1 98 ? 3.288 -3.674 3.384 1.00 94.88 98 CYS A CA 1
ATOM 753 C C . CYS A 1 98 ? 3.754 -2.715 2.275 1.00 94.88 98 CYS A C 1
ATOM 755 O O . CYS A 1 98 ? 4.920 -2.332 2.245 1.00 94.88 98 CYS A O 1
ATOM 757 N N . SER A 1 99 ? 2.845 -2.245 1.414 1.00 95.81 99 SER A N 1
ATOM 758 C CA . SER A 1 99 ? 3.169 -1.284 0.355 1.00 95.81 99 SER A CA 1
ATOM 759 C C . SER A 1 99 ? 3.680 0.060 0.879 1.00 95.81 99 SER A C 1
ATOM 761 O O . SER A 1 99 ? 4.484 0.696 0.204 1.00 95.81 99 SER A O 1
ATOM 763 N N . PHE A 1 100 ? 3.236 0.504 2.059 1.00 97.44 100 PHE A N 1
ATOM 764 C CA . PHE A 1 100 ? 3.664 1.772 2.662 1.00 97.44 100 PHE A CA 1
ATOM 765 C C . PHE A 1 100 ? 4.790 1.596 3.672 1.00 97.44 100 PHE A C 1
ATOM 767 O O . PHE A 1 100 ? 5.640 2.479 3.787 1.00 97.44 100 PHE A O 1
ATOM 774 N N . SER A 1 101 ? 4.769 0.487 4.410 1.00 96.88 101 SER A N 1
ATOM 775 C CA . SER A 1 101 ? 5.637 0.246 5.560 1.00 96.88 101 SER A CA 1
ATOM 776 C C . SER A 1 101 ? 6.974 -0.397 5.195 1.00 96.88 101 SER A C 1
ATOM 778 O O . SER A 1 101 ? 7.910 -0.272 5.973 1.00 96.88 101 SER A O 1
ATOM 780 N N . ILE A 1 102 ? 7.078 -1.041 4.027 1.00 96.00 102 ILE A N 1
ATOM 781 C CA . ILE A 1 102 ? 8.331 -1.620 3.524 1.00 96.00 102 ILE A CA 1
ATOM 782 C C . ILE A 1 102 ? 9.035 -0.630 2.598 1.00 96.00 102 ILE A C 1
ATOM 784 O O . ILE A 1 102 ? 8.396 0.005 1.745 1.00 96.00 102 ILE A O 1
ATOM 788 N N . ASN A 1 103 ? 10.361 -0.538 2.707 1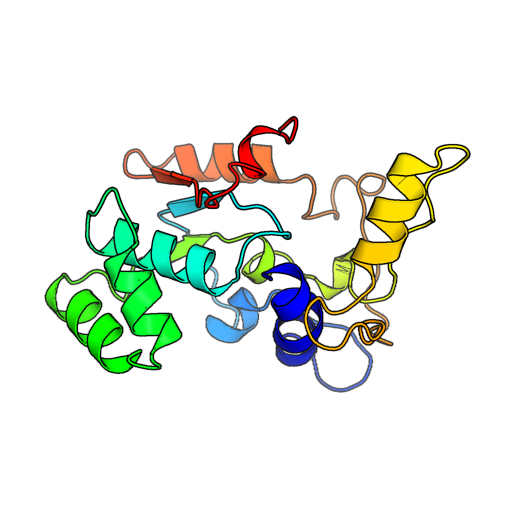.00 97.19 103 ASN A N 1
ATOM 789 C CA . ASN A 1 103 ? 11.178 0.240 1.791 1.00 97.19 103 ASN A CA 1
ATOM 790 C C . ASN A 1 103 ? 11.197 -0.391 0.388 1.00 97.19 103 ASN A C 1
ATOM 792 O O . ASN A 1 103 ? 12.029 -1.234 0.050 1.00 97.19 103 ASN A O 1
ATOM 796 N N . GLN A 1 104 ? 10.303 0.084 -0.484 1.00 97.19 104 GLN A N 1
ATOM 797 C CA . GLN A 1 104 ? 10.212 -0.383 -1.870 1.00 97.19 104 GLN A CA 1
ATOM 798 C C . GLN A 1 104 ? 11.505 -0.137 -2.668 1.00 97.19 104 GLN A C 1
ATOM 800 O O . GLN A 1 104 ? 11.760 -0.840 -3.652 1.00 97.19 104 GLN A O 1
ATOM 805 N N . HIS A 1 105 ? 12.335 0.832 -2.251 1.00 97.50 105 HIS A N 1
ATOM 806 C CA . HIS A 1 105 ? 13.628 1.093 -2.883 1.00 97.50 105 HIS A CA 1
ATOM 807 C C . HIS A 1 105 ? 14.667 0.037 -2.542 1.00 97.50 105 HIS A C 1
ATOM 809 O O . HIS A 1 105 ? 15.449 -0.306 -3.423 1.00 97.50 105 HIS A O 1
ATOM 815 N N . ALA A 1 106 ? 14.630 -0.537 -1.342 1.00 96.88 106 ALA A N 1
ATOM 816 C CA . ALA A 1 106 ? 15.518 -1.627 -0.941 1.00 96.88 106 ALA A CA 1
ATOM 817 C C . ALA A 1 106 ? 15.080 -3.000 -1.487 1.00 96.88 106 ALA A C 1
ATOM 819 O O . ALA A 1 106 ? 15.735 -4.009 -1.249 1.00 96.88 106 ALA A O 1
ATOM 820 N N . GLY A 1 107 ? 13.982 -3.055 -2.248 1.00 95.06 107 GLY A N 1
ATOM 821 C CA . GLY A 1 107 ? 13.472 -4.282 -2.857 1.00 95.06 107 GLY A CA 1
ATOM 822 C C . GLY A 1 107 ? 13.242 -4.131 -4.356 1.00 95.06 107 GLY A C 1
ATOM 823 O O . GLY A 1 107 ? 14.122 -4.357 -5.184 1.00 95.06 107 GLY A O 1
ATOM 824 N N . ILE A 1 108 ? 12.017 -3.775 -4.728 1.00 94.69 108 ILE A N 1
ATOM 825 C CA . ILE A 1 108 ? 11.494 -4.028 -6.077 1.00 94.69 108 ILE A CA 1
ATOM 826 C C . ILE A 1 108 ? 11.626 -2.854 -7.058 1.00 94.69 108 ILE A C 1
ATOM 828 O O . ILE A 1 108 ? 11.326 -3.021 -8.240 1.00 94.69 108 ILE A O 1
ATOM 832 N N . CYS A 1 109 ? 12.059 -1.665 -6.628 1.00 96.75 109 CYS A N 1
ATOM 833 C CA . CYS A 1 109 ? 11.943 -0.453 -7.452 1.00 96.75 109 CYS A CA 1
ATOM 834 C C . CYS A 1 109 ? 12.726 -0.488 -8.781 1.00 96.75 109 CYS A C 1
ATOM 836 O O . CYS A 1 109 ? 12.292 0.125 -9.754 1.00 96.75 109 CYS A O 1
ATOM 838 N N . GLY A 1 110 ? 13.855 -1.202 -8.832 1.00 96.25 110 GLY A N 1
ATOM 839 C CA . GLY A 1 110 ? 14.797 -1.177 -9.959 1.00 96.25 110 GLY A CA 1
ATOM 840 C C . GLY A 1 110 ? 14.653 -2.322 -10.963 1.00 96.25 110 GLY A C 1
ATOM 841 O O . GLY A 1 110 ? 15.390 -2.362 -11.942 1.00 96.25 110 GLY A O 1
ATOM 842 N N . SER A 1 111 ? 13.748 -3.281 -10.739 1.00 94.69 111 SER A N 1
ATOM 843 C CA . SER A 1 111 ? 13.522 -4.381 -11.685 1.00 94.69 111 SER A CA 1
ATOM 844 C C . SER A 1 111 ? 12.121 -4.988 -11.567 1.00 94.69 111 SER A C 1
ATOM 846 O O . SER A 1 111 ? 11.342 -4.656 -10.671 1.00 94.69 111 SER A O 1
ATOM 848 N N . TYR A 1 112 ? 11.813 -5.918 -12.470 1.00 94.06 112 TYR A N 1
ATOM 849 C CA . TYR A 1 112 ? 10.601 -6.743 -12.451 1.00 94.06 112 TYR A CA 1
ATOM 850 C C . TYR A 1 112 ? 10.830 -8.156 -11.904 1.00 94.06 112 TYR A C 1
ATOM 852 O O . TYR A 1 112 ? 9.943 -9.004 -11.987 1.00 94.06 112 TYR A O 1
ATOM 860 N N . GLY A 1 113 ? 12.033 -8.424 -11.390 1.00 90.56 113 GLY A N 1
ATOM 861 C CA . GLY A 1 113 ? 12.511 -9.784 -11.182 1.00 90.56 113 GLY A CA 1
ATOM 862 C C . GLY A 1 113 ? 12.779 -10.524 -12.503 1.00 90.56 113 GLY A C 1
ATOM 863 O O . GLY A 1 113 ? 12.388 -10.062 -13.582 1.00 90.56 113 GLY A O 1
ATOM 864 N N . PRO A 1 114 ? 13.482 -11.664 -12.437 1.00 91.12 114 PRO A N 1
ATOM 865 C CA . PRO A 1 114 ? 13.701 -12.506 -13.603 1.00 91.12 114 PRO A CA 1
ATOM 866 C C . PRO A 1 114 ? 12.380 -13.141 -14.069 1.00 91.12 114 PRO A C 1
ATOM 868 O O . PRO A 1 114 ? 11.513 -13.420 -13.234 1.00 91.12 114 PRO A O 1
ATOM 871 N N . PRO A 1 115 ? 12.217 -13.401 -15.378 1.00 92.75 115 PRO A N 1
ATOM 872 C CA . PRO A 1 115 ? 11.107 -14.213 -15.854 1.00 92.75 115 PRO A CA 1
ATOM 873 C C . PRO A 1 115 ? 11.187 -15.624 -15.246 1.00 92.75 115 PRO A C 1
ATOM 875 O O . PRO A 1 115 ? 12.292 -16.140 -15.043 1.00 92.75 115 PRO A O 1
ATOM 878 N N . PRO A 1 116 ? 10.045 -16.264 -14.951 1.00 90.38 116 PRO A N 1
ATOM 879 C CA . PRO A 1 116 ? 10.038 -17.645 -14.489 1.00 90.38 116 PRO A CA 1
ATOM 880 C C . PRO A 1 116 ? 10.576 -18.572 -15.595 1.00 90.38 116 PRO A C 1
ATOM 882 O O . PRO A 1 116 ? 10.194 -18.401 -16.756 1.00 90.38 116 PRO A O 1
ATOM 885 N N . PRO A 1 117 ? 11.452 -19.539 -15.265 1.00 88.12 117 PRO A N 1
ATOM 886 C CA . PRO A 1 117 ? 11.944 -20.502 -16.241 1.00 88.12 117 PRO A CA 1
ATOM 887 C C . PRO A 1 117 ? 10.844 -21.507 -16.604 1.00 88.12 117 PRO A C 1
ATOM 889 O O . PRO A 1 117 ? 10.135 -21.992 -15.723 1.00 88.12 117 PRO A O 1
ATOM 892 N N . ASP A 1 118 ? 10.736 -21.813 -17.897 1.00 82.81 118 ASP A N 1
ATOM 893 C CA . ASP A 1 118 ? 10.065 -22.996 -18.455 1.00 82.81 118 ASP A CA 1
ATOM 894 C C . ASP A 1 118 ? 8.589 -23.235 -18.065 1.00 82.81 118 ASP A C 1
ATOM 896 O O . ASP A 1 118 ? 8.094 -24.357 -18.148 1.00 82.81 118 ASP A O 1
ATOM 900 N N . ASP A 1 119 ? 7.848 -22.184 -17.701 1.00 87.00 119 ASP A N 1
ATOM 901 C CA . ASP A 1 119 ? 6.407 -22.254 -17.427 1.00 87.00 119 ASP A CA 1
ATOM 902 C C . ASP A 1 119 ? 5.665 -21.116 -18.135 1.00 87.00 119 ASP A C 1
ATOM 904 O O . ASP A 1 119 ? 5.740 -19.953 -17.731 1.00 87.00 119 ASP A O 1
ATOM 908 N N . HIS A 1 120 ? 4.931 -21.466 -19.196 1.00 86.56 120 HIS A N 1
ATOM 909 C CA . HIS A 1 120 ? 4.187 -20.506 -20.014 1.00 86.56 120 HIS A CA 1
ATOM 910 C C . HIS A 1 120 ? 3.134 -19.741 -19.205 1.00 86.56 120 HIS A C 1
ATOM 912 O O . HIS A 1 120 ? 3.027 -18.525 -19.330 1.00 86.56 120 HIS A O 1
ATOM 918 N N . SER A 1 121 ? 2.396 -20.431 -18.334 1.00 86.56 121 SER A N 1
ATOM 919 C CA . SER A 1 121 ? 1.333 -19.809 -17.539 1.00 86.56 121 SER A CA 1
ATOM 920 C C . SER A 1 121 ? 1.901 -18.797 -16.542 1.00 86.56 121 SER A C 1
ATOM 922 O O . SER A 1 121 ? 1.401 -17.681 -16.395 1.00 86.56 121 SER A O 1
ATOM 924 N N . ARG A 1 122 ? 3.023 -19.138 -15.900 1.00 88.12 122 ARG A N 1
ATOM 925 C CA . ARG A 1 122 ? 3.723 -18.216 -15.000 1.00 88.12 122 ARG A CA 1
ATOM 926 C C . ARG A 1 122 ? 4.389 -17.084 -15.763 1.00 88.12 122 ARG A C 1
ATOM 928 O O . ARG A 1 122 ? 4.478 -15.980 -15.227 1.00 88.12 122 ARG A O 1
ATOM 935 N N . TYR A 1 123 ? 4.854 -17.339 -16.984 1.00 92.50 123 TYR A N 1
ATOM 936 C CA . TYR A 1 123 ? 5.424 -16.310 -17.841 1.00 92.50 123 TYR A CA 1
ATOM 937 C C . TYR A 1 123 ? 4.381 -15.262 -18.225 1.00 92.50 123 TYR A C 1
ATOM 939 O O . TYR A 1 123 ? 4.687 -14.080 -18.135 1.00 92.50 123 TYR A O 1
ATOM 947 N N . GLU A 1 124 ? 3.159 -15.659 -18.584 1.00 92.25 124 GLU A N 1
ATOM 948 C CA . GLU A 1 124 ? 2.059 -14.726 -18.870 1.00 92.25 124 GLU A CA 1
ATOM 949 C C . GLU A 1 124 ? 1.748 -13.847 -17.655 1.00 92.25 124 GLU A C 1
ATOM 951 O O . GLU A 1 124 ? 1.792 -12.620 -17.756 1.00 92.25 124 GLU A O 1
ATOM 956 N N . ILE A 1 125 ? 1.570 -14.456 -16.476 1.00 89.75 125 ILE A N 1
ATOM 957 C CA . ILE A 1 125 ? 1.340 -13.720 -15.223 1.00 89.75 125 ILE A CA 1
ATOM 958 C C . ILE A 1 125 ? 2.501 -12.757 -14.935 1.00 89.75 125 ILE A C 1
ATOM 960 O O . ILE A 1 125 ? 2.283 -11.603 -14.557 1.00 89.75 125 ILE A O 1
ATOM 964 N N . TRP A 1 126 ? 3.747 -13.205 -15.115 1.00 93.25 126 TRP A N 1
ATOM 965 C CA . TRP A 1 126 ? 4.925 -12.356 -14.947 1.00 93.25 126 TRP A CA 1
ATOM 966 C C . TRP A 1 126 ? 4.939 -11.215 -15.966 1.00 93.25 126 TRP A C 1
ATOM 968 O O . TRP A 1 126 ? 5.174 -10.069 -15.587 1.00 93.25 126 TRP A O 1
ATOM 978 N N . ALA A 1 127 ? 4.651 -11.492 -17.236 1.00 94.31 127 ALA A N 1
ATOM 979 C CA . ALA A 1 127 ? 4.645 -10.514 -18.309 1.00 94.31 127 ALA A CA 1
ATOM 980 C C . ALA A 1 127 ? 3.613 -9.414 -18.040 1.00 94.31 127 ALA A C 1
ATOM 982 O O . ALA A 1 127 ? 3.976 -8.238 -18.078 1.00 94.31 127 ALA A O 1
ATOM 983 N N . GLU A 1 128 ? 2.388 -9.795 -17.676 1.00 93.69 128 GLU A N 1
ATOM 984 C CA . GLU A 1 128 ? 1.308 -8.882 -17.293 1.00 93.69 128 GLU A CA 1
ATOM 985 C C . GLU A 1 128 ? 1.627 -8.101 -16.019 1.00 93.69 128 GLU A C 1
ATOM 987 O O . GLU A 1 128 ? 1.276 -6.929 -15.898 1.00 93.69 128 GLU A O 1
ATOM 992 N N . SER A 1 129 ? 2.347 -8.708 -15.069 1.00 92.56 129 SER A N 1
ATOM 993 C CA . SER A 1 129 ? 2.688 -8.055 -13.801 1.00 92.56 129 SER A CA 1
ATOM 994 C C . SER A 1 129 ? 3.603 -6.838 -13.942 1.00 92.56 129 SER A C 1
ATOM 996 O O . SER A 1 129 ? 3.785 -6.097 -12.979 1.00 92.56 129 SER A O 1
ATOM 998 N N . ARG A 1 130 ? 4.176 -6.618 -15.126 1.00 95.62 130 ARG A N 1
ATOM 999 C CA . ARG A 1 130 ? 5.059 -5.483 -15.424 1.00 95.62 130 ARG A CA 1
ATOM 1000 C C . ARG A 1 130 ? 4.324 -4.305 -16.047 1.00 95.62 130 ARG A C 1
ATOM 1002 O O . ARG A 1 130 ? 4.943 -3.262 -16.244 1.00 95.62 130 ARG A O 1
ATOM 1009 N N . LEU A 1 131 ? 3.052 -4.493 -16.387 1.00 97.00 131 LEU A N 1
ATOM 1010 C CA . LEU A 1 131 ? 2.261 -3.523 -17.119 1.00 97.00 131 LEU A CA 1
ATOM 1011 C C . LEU A 1 131 ? 1.295 -2.811 -16.184 1.00 97.00 131 LEU A C 1
ATOM 1013 O O . LEU A 1 131 ? 0.619 -3.450 -15.373 1.00 97.00 131 LEU A O 1
ATOM 1017 N N . ASN A 1 132 ? 1.181 -1.499 -16.359 1.00 97.25 132 ASN A N 1
ATOM 1018 C CA . ASN A 1 132 ? 0.102 -0.730 -15.771 1.00 97.25 132 ASN A CA 1
ATOM 1019 C C . ASN A 1 132 ? -1.237 -1.290 -16.258 1.00 97.25 132 ASN A C 1
ATOM 1021 O O . ASN A 1 132 ? -1.466 -1.477 -17.456 1.00 97.25 132 ASN A O 1
ATOM 1025 N N . THR A 1 133 ? -2.139 -1.579 -15.323 1.00 95.88 133 THR A N 1
ATOM 1026 C CA . THR A 1 133 ? -3.382 -2.280 -15.662 1.00 95.88 133 THR A CA 1
ATOM 1027 C C . THR A 1 133 ? -4.354 -1.443 -16.497 1.00 95.88 133 THR A C 1
ATOM 1029 O O . THR A 1 133 ? -5.187 -2.028 -17.196 1.00 95.88 133 THR A O 1
ATOM 1032 N N . VAL A 1 134 ? -4.209 -0.115 -16.480 1.00 95.62 134 VAL A N 1
ATOM 1033 C CA . VAL A 1 134 ? -5.006 0.863 -17.229 1.00 95.62 134 VAL A CA 1
ATOM 1034 C C . VAL A 1 134 ? -4.344 1.207 -18.562 1.00 95.62 134 VAL A C 1
ATOM 1036 O O . VAL A 1 134 ? -4.957 1.005 -19.606 1.00 95.62 134 VAL A O 1
ATOM 1039 N N . THR A 1 135 ? -3.098 1.694 -18.551 1.00 96.88 135 THR A N 1
ATOM 1040 C CA . THR A 1 135 ? -2.419 2.173 -19.773 1.00 96.88 135 THR A CA 1
ATOM 1041 C C . THR A 1 135 ? -1.828 1.044 -20.610 1.00 96.88 135 THR A C 1
ATOM 1043 O O . THR A 1 135 ? -1.578 1.228 -21.797 1.00 96.88 135 THR A O 1
ATOM 1046 N N . LYS A 1 136 ? -1.622 -0.135 -20.006 1.00 96.81 136 LYS A N 1
ATOM 1047 C CA . LYS A 1 136 ? -0.910 -1.287 -20.586 1.00 96.81 136 LYS A CA 1
ATOM 1048 C C . LYS A 1 136 ? 0.560 -1.017 -20.916 1.00 96.81 136 LYS A C 1
ATOM 1050 O O . LYS A 1 136 ? 1.199 -1.839 -21.567 1.00 96.81 136 LYS A O 1
ATOM 1055 N N . GLU A 1 137 ? 1.114 0.091 -20.437 1.00 97.69 137 GLU A N 1
ATOM 1056 C CA . GLU A 1 137 ? 2.528 0.427 -20.585 1.00 97.69 137 GLU A CA 1
ATOM 1057 C C . GLU A 1 137 ? 3.367 -0.237 -19.489 1.00 97.69 137 GLU A C 1
ATOM 1059 O O . GLU A 1 137 ? 2.862 -0.576 -18.418 1.00 97.69 137 GLU A O 1
ATOM 1064 N N . LEU A 1 138 ? 4.664 -0.422 -19.745 1.00 97.62 138 LEU A N 1
ATOM 1065 C CA . LEU A 1 138 ? 5.597 -0.867 -18.712 1.00 97.62 138 LEU A CA 1
ATOM 1066 C C . LEU A 1 138 ? 5.706 0.188 -17.613 1.00 97.62 138 LEU A C 1
ATOM 1068 O O . LEU A 1 138 ? 5.836 1.377 -17.903 1.00 97.62 138 LEU A O 1
ATOM 1072 N N . TYR A 1 139 ? 5.744 -0.258 -16.360 1.00 97.31 139 TYR A N 1
ATOM 1073 C CA . TYR A 1 139 ? 6.001 0.654 -15.253 1.00 97.31 139 TYR A CA 1
ATOM 1074 C C . TYR A 1 139 ? 7.363 1.370 -15.398 1.00 97.31 139 TYR A C 1
ATOM 1076 O O . TYR A 1 139 ? 8.328 0.837 -15.956 1.00 97.31 139 TYR A O 1
ATOM 1084 N N . PRO A 1 140 ? 7.516 2.581 -14.852 1.00 95.25 140 PRO A N 1
ATOM 1085 C CA . PRO A 1 140 ? 8.835 3.183 -14.741 1.00 95.25 140 PRO A CA 1
ATOM 1086 C C . PRO A 1 140 ? 9.696 2.386 -13.748 1.00 95.25 140 PRO A C 1
ATOM 1088 O O . PRO A 1 140 ? 9.256 2.032 -12.650 1.00 95.25 140 PRO A O 1
ATOM 1091 N N . LEU A 1 141 ? 10.949 2.115 -14.122 1.00 96.25 141 LEU A N 1
ATOM 1092 C CA . LEU A 1 141 ? 11.942 1.553 -13.207 1.00 96.25 141 LEU A CA 1
ATOM 1093 C C . LEU A 1 141 ? 12.736 2.670 -12.537 1.00 96.25 141 LEU A C 1
ATOM 1095 O O . LEU A 1 141 ? 13.141 3.651 -13.161 1.00 96.25 141 LEU A O 1
ATOM 1099 N N . CYS A 1 142 ? 12.983 2.500 -11.244 1.00 95.25 142 CYS A N 1
ATOM 1100 C CA . CYS A 1 142 ? 13.770 3.436 -10.467 1.00 95.25 142 CYS A CA 1
ATOM 1101 C C . CYS A 1 142 ? 15.266 3.236 -10.742 1.00 95.25 142 CYS A C 1
ATOM 1103 O O . CYS A 1 142 ? 15.786 2.128 -10.646 1.00 95.25 142 CYS A O 1
ATOM 1105 N N . THR A 1 143 ? 15.967 4.333 -11.021 1.00 95.38 143 THR A N 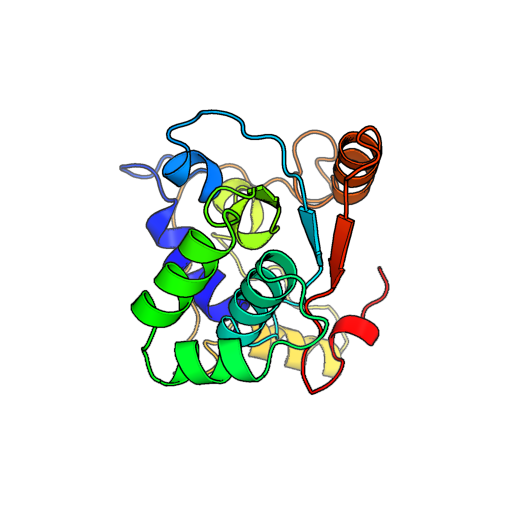1
ATOM 1106 C CA . THR A 1 143 ? 17.421 4.379 -11.256 1.00 95.38 143 THR A CA 1
ATOM 1107 C C . THR A 1 143 ? 18.241 4.675 -9.996 1.00 95.38 143 THR A C 1
ATOM 1109 O O . THR A 1 143 ? 19.394 5.090 -10.091 1.00 95.38 143 THR A O 1
ATOM 1112 N N . CYS A 1 144 ? 17.646 4.550 -8.807 1.00 96.06 144 CYS A N 1
ATOM 1113 C CA . CYS A 1 144 ? 18.358 4.822 -7.562 1.00 96.06 144 CYS A CA 1
ATOM 1114 C C . CYS A 1 144 ? 19.428 3.760 -7.266 1.00 96.06 144 CYS A C 1
ATOM 1116 O O . CYS A 1 144 ? 19.356 2.627 -7.744 1.00 96.06 144 CYS A O 1
ATOM 1118 N N . ARG A 1 145 ? 20.403 4.134 -6.437 1.00 95.50 145 ARG A N 1
ATOM 1119 C CA . ARG A 1 145 ? 21.533 3.291 -6.026 1.00 95.50 145 ARG A CA 1
ATOM 1120 C C . ARG A 1 145 ? 21.284 2.515 -4.732 1.00 95.50 145 ARG A C 1
ATOM 1122 O O . ARG A 1 145 ? 22.205 1.868 -4.245 1.00 95.50 145 ARG A O 1
ATOM 1129 N N . GLU A 1 146 ? 20.058 2.549 -4.206 1.00 96.38 146 GLU A N 1
ATOM 1130 C CA . GLU A 1 146 ? 19.669 1.787 -3.015 1.00 96.38 146 GLU A CA 1
ATOM 1131 C C . GLU A 1 146 ? 19.994 0.294 -3.217 1.00 96.38 146 GLU A C 1
ATOM 1133 O O . GLU A 1 146 ? 19.531 -0.284 -4.216 1.00 96.38 146 GLU A O 1
ATOM 1138 N N . PRO A 1 147 ? 20.759 -0.344 -2.315 1.00 95.62 147 PRO A N 1
ATOM 1139 C CA . PRO A 1 147 ? 21.005 -1.782 -2.360 1.00 95.62 147 PRO A CA 1
ATOM 1140 C C . PRO A 1 147 ? 19.699 -2.586 -2.338 1.00 95.62 147 PRO A C 1
ATOM 1142 O O . PRO A 1 147 ? 18.736 -2.192 -1.686 1.00 95.62 147 PRO A O 1
ATOM 1145 N N . LYS A 1 148 ? 19.644 -3.710 -3.067 1.00 95.50 148 LYS A N 1
ATOM 1146 C CA . LYS A 1 148 ? 18.448 -4.569 -3.108 1.00 95.50 148 LYS A CA 1
ATOM 1147 C C . LYS A 1 148 ? 18.637 -5.797 -2.225 1.00 95.50 148 LYS A C 1
ATOM 1149 O O . LYS A 1 148 ? 19.520 -6.609 -2.499 1.00 95.50 148 LYS A O 1
ATOM 1154 N N . TYR A 1 149 ? 17.778 -5.955 -1.224 1.00 95.44 149 TYR A N 1
ATOM 1155 C CA . TYR A 1 149 ? 17.796 -7.063 -0.276 1.00 95.44 149 TYR A CA 1
ATOM 1156 C C . TYR A 1 149 ? 16.557 -7.943 -0.463 1.00 95.44 149 TYR A C 1
ATOM 1158 O O . TYR A 1 149 ? 15.431 -7.563 -0.142 1.00 95.44 149 TYR A O 1
ATOM 1166 N N . PHE A 1 150 ? 16.775 -9.142 -1.000 1.00 92.94 150 PHE A N 1
ATOM 1167 C CA . PHE A 1 150 ? 15.760 -10.189 -1.144 1.00 92.94 150 PHE A CA 1
ATOM 1168 C C . PHE A 1 150 ? 16.036 -11.333 -0.161 1.00 92.94 150 PHE A C 1
ATOM 1170 O O . PHE A 1 150 ? 16.951 -11.243 0.648 1.00 92.94 150 PHE A O 1
ATOM 1177 N N . ASN A 1 151 ? 15.276 -12.427 -0.232 1.00 91.06 151 ASN A N 1
ATOM 1178 C CA . ASN A 1 151 ? 15.333 -13.528 0.743 1.00 91.06 151 ASN A CA 1
ATOM 1179 C C . ASN A 1 151 ? 16.724 -14.172 0.933 1.00 91.06 151 ASN A C 1
ATOM 1181 O O . ASN A 1 151 ? 16.944 -14.857 1.926 1.00 91.06 151 ASN A O 1
ATOM 1185 N N . ASN A 1 152 ? 17.665 -13.958 0.011 1.00 92.81 152 ASN A N 1
ATOM 1186 C CA . ASN A 1 152 ? 19.066 -14.360 0.153 1.00 92.81 152 ASN A CA 1
ATOM 1187 C C . ASN A 1 152 ? 19.888 -13.467 1.112 1.00 92.81 152 ASN A C 1
ATOM 1189 O O . ASN A 1 152 ? 21.018 -13.819 1.433 1.00 92.81 152 ASN A O 1
ATOM 1193 N N . PHE A 1 153 ? 19.319 -12.356 1.580 1.00 93.62 153 PHE A N 1
ATOM 1194 C CA . PHE A 1 153 ? 19.844 -11.446 2.602 1.00 93.62 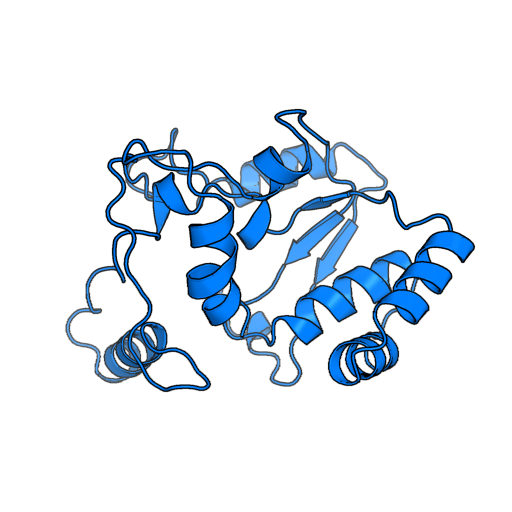153 PHE A CA 1
ATOM 1195 C C . PHE A 1 153 ? 18.869 -11.418 3.788 1.00 93.62 153 PHE A C 1
ATOM 1197 O O . PHE A 1 153 ? 18.095 -10.475 3.944 1.00 93.62 153 PHE A O 1
ATOM 1204 N N . PRO A 1 154 ? 18.806 -12.490 4.593 1.00 91.62 154 PRO A N 1
ATOM 1205 C CA . PRO A 1 154 ? 17.702 -12.700 5.523 1.00 91.62 154 PRO A CA 1
ATOM 1206 C C . PRO A 1 154 ? 17.652 -11.694 6.675 1.00 91.62 154 PRO A C 1
ATOM 1208 O O . PRO A 1 154 ? 16.616 -11.590 7.325 1.00 91.62 154 PRO A O 1
ATOM 1211 N N . VAL A 1 155 ? 18.742 -10.980 6.962 1.00 92.19 155 VAL A N 1
ATOM 1212 C CA . VAL A 1 155 ? 18.780 -9.960 8.016 1.00 92.19 155 VAL A CA 1
ATOM 1213 C C . VAL A 1 155 ? 18.236 -8.634 7.485 1.00 92.19 155 VAL A C 1
ATOM 1215 O O . VAL A 1 155 ? 17.399 -8.019 8.138 1.00 92.19 155 VAL A O 1
ATOM 1218 N N . GLU A 1 156 ? 18.665 -8.231 6.292 1.00 94.81 156 GLU A N 1
ATOM 1219 C CA . GLU A 1 156 ? 18.364 -6.940 5.671 1.00 94.81 156 GLU A CA 1
ATOM 1220 C C . GLU A 1 156 ? 17.049 -6.930 4.880 1.00 94.81 156 GLU A C 1
ATOM 1222 O O . GLU A 1 156 ? 16.463 -5.873 4.655 1.00 94.81 156 GLU A O 1
ATOM 1227 N N . CYS A 1 157 ? 16.576 -8.091 4.423 1.00 93.62 157 CYS A N 1
ATOM 1228 C CA . CYS A 1 157 ? 15.355 -8.185 3.635 1.00 93.62 157 CYS A CA 1
ATOM 1229 C C . CYS A 1 157 ? 14.122 -7.919 4.502 1.00 93.62 157 CYS A C 1
ATOM 1231 O O . CYS A 1 157 ? 13.727 -8.757 5.299 1.00 93.62 157 CYS A O 1
ATOM 1233 N N . GLU A 1 158 ? 13.451 -6.789 4.296 1.00 93.25 158 GLU A N 1
ATOM 1234 C CA . GLU A 1 158 ? 12.188 -6.482 4.984 1.00 93.25 158 GLU A CA 1
ATOM 1235 C C . GLU A 1 158 ? 11.020 -7.374 4.511 1.00 93.25 158 GLU A C 1
ATOM 1237 O O . GLU A 1 158 ? 10.066 -7.613 5.250 1.00 93.25 158 GLU A O 1
ATOM 1242 N N . LEU A 1 159 ? 11.092 -7.907 3.283 1.00 89.38 159 LEU A N 1
ATOM 1243 C CA . LEU A 1 159 ? 10.021 -8.696 2.658 1.00 89.38 159 LEU A CA 1
ATOM 1244 C C . LEU A 1 159 ? 9.833 -10.091 3.277 1.00 89.38 159 LEU A C 1
ATOM 1246 O O . LEU A 1 159 ? 8.844 -10.747 2.966 1.00 89.38 159 LEU A O 1
ATOM 1250 N N . ASN A 1 160 ? 10.754 -10.566 4.117 1.00 89.62 160 ASN A N 1
ATOM 1251 C CA . ASN A 1 160 ? 10.627 -11.857 4.800 1.00 89.62 160 ASN A CA 1
ATOM 1252 C C . ASN A 1 160 ? 10.332 -11.717 6.305 1.00 89.62 160 ASN A C 1
ATOM 1254 O O . ASN A 1 160 ? 10.353 -12.712 7.021 1.00 89.62 160 ASN A O 1
ATOM 1258 N N . LYS A 1 161 ? 10.042 -10.498 6.781 1.00 90.75 161 LYS A N 1
ATOM 1259 C CA . LYS A 1 161 ? 9.851 -10.178 8.207 1.00 90.75 161 LYS A CA 1
ATOM 1260 C C . LYS A 1 161 ? 8.399 -10.206 8.659 1.00 90.75 161 LYS A C 1
ATOM 1262 O O . LYS A 1 161 ? 8.079 -9.674 9.716 1.00 90.75 161 LYS A O 1
ATOM 1267 N N . PHE A 1 162 ? 7.508 -10.787 7.861 1.00 89.50 162 PHE A N 1
ATOM 1268 C CA . PHE A 1 162 ? 6.086 -10.836 8.188 1.00 89.50 162 PHE A CA 1
ATOM 1269 C C . PHE A 1 162 ? 5.831 -11.612 9.484 1.00 89.50 162 PHE A C 1
ATOM 1271 O O . PHE A 1 162 ? 5.083 -11.117 10.321 1.00 89.50 162 PHE A O 1
ATOM 1278 N N . ASP A 1 163 ? 6.505 -12.747 9.688 1.00 90.31 163 ASP A N 1
ATOM 1279 C CA . ASP A 1 163 ? 6.377 -13.543 10.915 1.00 90.31 163 ASP A CA 1
ATOM 1280 C C . ASP A 1 163 ? 6.903 -12.783 12.139 1.00 90.31 163 ASP A C 1
ATOM 1282 O O . ASP A 1 163 ? 6.205 -12.679 13.146 1.00 90.31 163 ASP A O 1
ATOM 1286 N N . ASP A 1 164 ? 8.092 -12.181 12.025 1.00 91.50 164 ASP A N 1
ATOM 1287 C CA . ASP A 1 164 ? 8.699 -11.369 13.087 1.00 91.50 164 ASP A CA 1
ATOM 1288 C C . ASP A 1 164 ? 7.804 -10.171 13.458 1.00 91.50 164 ASP A C 1
ATOM 1290 O O . ASP A 1 164 ? 7.583 -9.875 14.633 1.00 91.50 164 ASP A O 1
ATOM 1294 N N . MET A 1 165 ? 7.251 -9.490 12.450 1.00 91.50 165 MET A N 1
ATOM 1295 C CA . MET A 1 165 ? 6.349 -8.352 12.625 1.00 91.50 165 MET A CA 1
ATOM 1296 C C . MET A 1 165 ? 5.025 -8.776 13.265 1.00 91.50 165 MET A C 1
ATOM 1298 O O . MET A 1 165 ? 4.577 -8.125 14.206 1.00 91.50 165 MET A O 1
ATOM 1302 N N . MET A 1 166 ? 4.422 -9.879 12.816 1.00 90.56 166 MET A N 1
ATOM 1303 C CA . MET A 1 166 ? 3.190 -10.411 13.405 1.00 90.56 166 MET A CA 1
ATOM 1304 C C . MET A 1 166 ? 3.405 -10.838 14.858 1.00 90.56 166 MET A C 1
ATOM 1306 O O . MET A 1 166 ? 2.585 -10.501 15.711 1.00 90.56 166 MET A O 1
ATOM 1310 N N . ALA A 1 167 ? 4.519 -11.514 15.157 1.00 92.56 167 ALA A N 1
ATOM 1311 C CA . ALA A 1 167 ? 4.888 -11.879 16.521 1.00 92.56 167 ALA A CA 1
ATOM 1312 C C . ALA A 1 167 ? 5.002 -10.631 17.407 1.00 92.56 167 ALA A C 1
ATOM 1314 O O . ALA A 1 167 ? 4.345 -10.564 18.446 1.00 92.56 167 ALA A O 1
ATOM 1315 N N . LEU A 1 168 ? 5.733 -9.609 16.949 1.00 92.31 168 LEU A N 1
ATOM 1316 C CA . LEU A 1 168 ? 5.878 -8.341 17.660 1.00 92.31 168 LEU A CA 1
ATOM 1317 C C . LEU A 1 168 ? 4.533 -7.640 17.887 1.00 92.31 168 LEU A C 1
ATOM 1319 O O . LEU A 1 168 ? 4.289 -7.148 18.985 1.00 92.31 168 LEU A O 1
ATOM 1323 N N . LEU A 1 169 ? 3.667 -7.541 16.874 1.00 92.62 169 LEU A N 1
ATOM 1324 C CA . LEU A 1 169 ? 2.382 -6.845 17.006 1.00 92.62 169 LEU A CA 1
ATOM 1325 C C . LEU A 1 169 ? 1.402 -7.603 17.910 1.00 92.62 169 LEU A C 1
ATOM 1327 O O . LEU A 1 169 ? 0.686 -6.968 18.679 1.00 92.62 169 LEU A O 1
ATOM 1331 N N . SER A 1 170 ? 1.433 -8.939 17.888 1.00 92.50 170 SER A N 1
ATOM 1332 C CA . SER A 1 170 ? 0.570 -9.799 18.712 1.00 92.50 170 SER A CA 1
ATOM 1333 C C . SER A 1 170 ? 0.836 -9.725 20.221 1.00 92.50 170 SER A C 1
ATOM 1335 O O . SER A 1 170 ? 0.024 -10.204 21.011 1.00 92.50 170 SER A O 1
ATOM 1337 N N . GLU A 1 171 ? 1.946 -9.104 20.642 1.00 93.69 171 GLU A N 1
ATOM 1338 C CA . GLU A 1 171 ? 2.190 -8.772 22.052 1.00 93.69 171 GLU A CA 1
ATOM 1339 C C . GLU A 1 171 ? 1.132 -7.804 22.608 1.00 93.69 171 GLU A C 1
ATOM 1341 O O . GLU A 1 171 ? 0.862 -7.803 23.812 1.00 93.69 171 GLU A O 1
ATOM 1346 N N . ASP A 1 172 ? 0.516 -6.996 21.739 1.00 92.69 172 ASP A N 1
ATOM 1347 C CA . ASP A 1 172 ? -0.641 -6.178 22.083 1.00 92.69 172 ASP A CA 1
ATOM 1348 C C . ASP A 1 172 ? -1.927 -7.007 21.953 1.00 92.69 172 ASP A C 1
ATOM 1350 O O . ASP A 1 172 ? -2.252 -7.527 20.887 1.00 92.69 172 ASP A O 1
ATOM 1354 N N . ARG A 1 173 ? -2.692 -7.112 23.044 1.00 89.31 173 ARG A N 1
ATOM 1355 C CA . ARG A 1 173 ? -3.945 -7.883 23.069 1.00 89.31 173 ARG A CA 1
ATOM 1356 C C . ARG A 1 173 ? -5.063 -7.251 22.247 1.00 89.31 173 ARG A C 1
ATOM 1358 O O . ARG A 1 173 ? -5.999 -7.956 21.882 1.00 89.31 173 ARG A O 1
ATOM 1365 N N . GLU A 1 174 ? -4.966 -5.956 21.963 1.00 91.19 174 GLU A N 1
ATOM 1366 C CA . GLU A 1 174 ? -5.935 -5.221 21.150 1.00 91.19 174 GLU A CA 1
ATOM 1367 C C . GLU A 1 174 ? -5.546 -5.183 19.665 1.00 91.19 174 GLU A C 1
ATOM 1369 O O . GLU A 1 174 ? -6.270 -4.597 18.850 1.00 91.19 174 GLU A O 1
ATOM 1374 N N . PHE A 1 175 ? -4.424 -5.812 19.291 1.00 93.25 175 PHE A N 1
ATOM 1375 C CA . PHE A 1 175 ? -4.013 -5.970 17.903 1.00 93.25 175 PHE A CA 1
ATOM 1376 C C . PHE A 1 175 ? -5.084 -6.707 17.095 1.00 93.25 175 PHE A C 1
ATOM 1378 O O . PHE A 1 175 ? -5.649 -7.711 17.537 1.00 93.25 175 PHE A O 1
ATOM 1385 N N . ARG A 1 176 ? -5.346 -6.234 15.871 1.00 93.81 176 ARG A N 1
ATOM 1386 C CA . ARG A 1 176 ? -6.222 -6.943 14.931 1.00 93.81 176 ARG A CA 1
ATOM 1387 C C . ARG A 1 176 ? -5.583 -7.091 13.566 1.00 93.81 176 ARG A C 1
ATOM 1389 O O . ARG A 1 176 ? -4.800 -6.258 13.108 1.00 93.81 176 ARG A O 1
ATOM 1396 N N . HIS A 1 177 ? -5.995 -8.157 12.901 1.00 93.88 177 HIS A N 1
ATOM 1397 C CA . HIS A 1 177 ? -5.623 -8.459 11.535 1.00 93.88 177 HIS A CA 1
ATOM 1398 C C . HIS A 1 177 ? -6.784 -8.117 10.604 1.00 93.88 177 HIS A C 1
ATOM 1400 O O . HIS A 1 177 ? -7.856 -8.712 10.696 1.00 93.88 177 HIS A O 1
ATOM 1406 N N . VAL A 1 178 ? -6.563 -7.161 9.707 1.00 95.12 178 VAL A N 1
ATOM 1407 C CA . VAL A 1 178 ? -7.521 -6.766 8.675 1.00 95.12 178 VAL A CA 1
ATOM 1408 C C . VAL A 1 178 ? -7.190 -7.508 7.391 1.00 95.12 178 VAL A C 1
ATOM 1410 O O . VAL A 1 178 ? -6.102 -7.374 6.828 1.00 95.12 178 VAL A O 1
ATOM 1413 N N . VAL A 1 179 ? -8.147 -8.287 6.900 1.00 94.25 179 VAL A N 1
ATOM 1414 C CA . VAL A 1 179 ? -8.023 -9.013 5.636 1.00 94.25 179 VAL A CA 1
ATOM 1415 C C . VAL A 1 179 ? -8.780 -8.232 4.564 1.00 94.25 179 VAL A C 1
ATOM 1417 O O . VAL A 1 179 ? -10.001 -8.322 4.461 1.00 94.25 179 VAL A O 1
ATOM 1420 N N . ALA A 1 180 ? -8.055 -7.453 3.759 1.00 94.00 180 ALA A N 1
ATOM 1421 C CA . ALA A 1 180 ? -8.623 -6.661 2.670 1.00 94.00 180 ALA A CA 1
ATOM 1422 C C . ALA A 1 180 ? -8.948 -7.566 1.469 1.00 94.00 180 ALA A C 1
ATOM 1424 O O . ALA A 1 180 ? -8.177 -7.678 0.509 1.00 94.00 180 ALA A O 1
ATOM 1425 N N . MET A 1 181 ? -10.083 -8.258 1.569 1.00 91.25 181 MET A N 1
ATOM 1426 C CA . MET A 1 181 ? -10.556 -9.223 0.581 1.00 91.25 181 MET A CA 1
ATOM 1427 C C . MET A 1 181 ? -11.037 -8.528 -0.693 1.00 91.25 181 MET A C 1
ATOM 1429 O O . MET A 1 181 ? -11.873 -7.627 -0.635 1.00 91.25 181 MET A O 1
ATOM 1433 N N . ASP A 1 182 ? -10.554 -8.971 -1.851 1.00 85.00 182 ASP A N 1
ATOM 1434 C CA . ASP A 1 182 ? -11.059 -8.517 -3.143 1.00 85.00 182 ASP A CA 1
ATOM 1435 C C . ASP A 1 182 ? -12.316 -9.287 -3.571 1.00 85.00 182 ASP A C 1
ATOM 1437 O O . ASP A 1 182 ? -12.561 -10.415 -3.142 1.00 85.00 182 ASP A O 1
ATOM 1441 N N . ARG A 1 183 ? -13.093 -8.699 -4.485 1.00 82.31 183 ARG A N 1
ATOM 1442 C CA . ARG A 1 183 ? -14.347 -9.288 -4.996 1.00 82.31 183 ARG A CA 1
ATOM 1443 C C . ARG A 1 183 ? -14.164 -10.635 -5.698 1.00 82.31 183 ARG A C 1
ATOM 1445 O O . ARG A 1 183 ? -15.134 -11.374 -5.846 1.00 82.31 183 ARG A O 1
ATOM 1452 N N . THR A 1 184 ? -12.954 -10.927 -6.170 1.00 84.88 184 THR A N 1
ATOM 1453 C CA . THR A 1 184 ? -12.611 -12.185 -6.844 1.00 84.88 184 THR A CA 1
ATOM 1454 C C . THR A 1 184 ? -11.995 -13.215 -5.901 1.00 84.88 184 THR A C 1
ATOM 1456 O O . THR A 1 184 ? -11.690 -14.320 -6.340 1.00 84.88 184 THR A O 1
ATOM 1459 N N . PHE A 1 185 ? -11.837 -12.881 -4.614 1.00 85.75 185 PHE A N 1
ATOM 1460 C CA . PHE A 1 185 ? -11.166 -13.703 -3.610 1.00 85.75 185 PHE A CA 1
ATOM 1461 C C . PHE A 1 185 ? -9.759 -14.160 -4.036 1.00 85.75 185 PHE A C 1
ATOM 1463 O O . PHE A 1 185 ? -9.276 -15.199 -3.582 1.00 85.75 185 PHE A O 1
ATOM 1470 N N . ALA A 1 186 ? -9.071 -13.381 -4.878 1.00 84.19 186 ALA A N 1
ATOM 1471 C CA . ALA A 1 186 ? -7.708 -13.668 -5.328 1.00 84.19 186 ALA A CA 1
ATOM 1472 C C . ALA A 1 186 ? -6.724 -13.748 -4.149 1.00 84.19 186 ALA A C 1
ATOM 1474 O O . ALA A 1 186 ? -5.709 -14.442 -4.203 1.00 84.19 186 ALA A O 1
ATOM 1475 N N . LEU A 1 187 ? -7.032 -13.066 -3.047 1.00 85.25 187 LEU A N 1
ATOM 1476 C CA . LEU A 1 187 ? -6.295 -13.199 -1.797 1.00 85.25 187 LEU A CA 1
ATOM 1477 C C . LEU A 1 187 ? -6.269 -14.646 -1.264 1.00 85.25 187 LEU A C 1
ATOM 1479 O O . LEU A 1 187 ? -5.233 -15.101 -0.783 1.00 85.25 187 LEU A O 1
ATOM 1483 N N . LEU A 1 188 ? -7.380 -15.381 -1.384 1.00 86.62 188 LEU A N 1
ATOM 1484 C CA . LEU A 1 188 ? -7.510 -16.758 -0.891 1.00 86.62 188 LEU A CA 1
ATOM 1485 C C . LEU A 1 188 ? -6.784 -17.783 -1.765 1.00 86.62 188 LEU A C 1
ATOM 1487 O O . LEU A 1 188 ? -6.562 -18.909 -1.331 1.00 86.62 188 LEU A O 1
ATOM 1491 N N . THR A 1 189 ? -6.396 -17.414 -2.987 1.00 80.94 189 THR A N 1
ATOM 1492 C CA . THR A 1 189 ? -5.674 -18.313 -3.897 1.00 80.94 189 THR A CA 1
ATOM 1493 C C . THR A 1 189 ? -4.160 -18.270 -3.693 1.00 80.94 189 THR A C 1
ATOM 1495 O O . THR A 1 189 ? -3.425 -18.950 -4.408 1.00 80.94 189 THR A O 1
ATOM 1498 N N . ARG A 1 190 ? -3.663 -17.448 -2.761 1.00 67.56 190 ARG A N 1
ATOM 1499 C CA . ARG A 1 190 ? -2.237 -17.376 -2.425 1.00 67.56 190 ARG A CA 1
ATOM 1500 C C . ARG A 1 190 ? -1.950 -18.305 -1.250 1.00 67.56 190 ARG A C 1
ATOM 1502 O O . ARG A 1 190 ? -2.678 -18.304 -0.264 1.00 67.56 190 ARG A O 1
ATOM 1509 N N . VAL A 1 191 ? -0.880 -19.086 -1.370 1.00 54.09 191 VAL A N 1
ATOM 1510 C CA . VAL A 1 191 ? -0.283 -19.779 -0.225 1.00 54.09 191 VAL A CA 1
ATOM 1511 C C . VA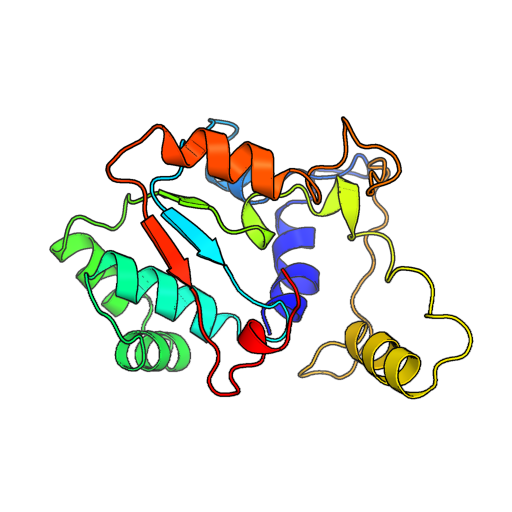L A 1 191 ? 0.471 -18.719 0.576 1.00 54.09 191 VAL A C 1
ATOM 1513 O O . VAL A 1 191 ? 1.264 -17.977 -0.012 1.00 54.09 191 VAL A O 1
ATOM 1516 N N . TRP A 1 192 ? 0.139 -18.607 1.859 1.00 56.25 192 TRP A N 1
ATOM 1517 C CA . TRP A 1 192 ? 0.731 -17.667 2.810 1.00 56.25 192 TRP A CA 1
ATOM 1518 C C . TRP A 1 192 ? 1.912 -18.317 3.512 1.00 56.25 192 TRP A C 1
ATOM 1520 O O . TRP A 1 192 ? 1.762 -19.499 3.902 1.00 56.25 192 TRP A O 1
#

pLDDT: mean 93.83, std 5.7, range [54.09, 98.38]

Secondary structure (DSSP, 8-state):
-HHHHIIIIIHHHHBPSTTS-B--HHHHHTTT-----SEEEE--TTS-HHHHHHHHHHHHTT-S--HHHHHHHHTT-HHHHHHHHHHTT-TT--EEEHHHHS-GGGTTTT---PPPSS-HHHHHHHHHTTB-TTT-PBPPPP---PPP--TTSTTT-GGG-HHHHHHHHHTSTT-EEEE---TT-GGGGS--

Sequence (192 aa):
TTRDVVREAIIPLSRLDGDAGGVALATKWNRGEPLRAERMVTHAWSNLFTDLVAAIAADALGRDRYDEEAELLASGNVEELKVRLIAAGTLQQVYWVCSFSINQHAGICGSYGPPPPDDHSRYEIWAESRLNTVTKELYPLCTCREPKYFNNFPVECELNKFDDMMALLSEDREFRHVVAMDRTFALLTRVW